Protein 4FSD (pdb70)

Sequence (322 aa):
VPESHRKILADIADEVLEKFYGCGSTLPADGSLEGATVLDLGCGTGRDVYLASKLVGEHGKVIGVDMLDNQLEVARKYVEYHAEKFFGSPSRSNVRFLKGFIENLATAEPEGVPDSSVDIVISNCVCNLSTNKLALFKEIHRVLRDGGELYFSDVYADRRLSEAAQQDPILYGECLGGALYLEDFRRLVAEAGFRDVRLVSVGPVDVSDPQLRKLVPDVQFYSCTFRCFKVATLEATREDYGQSATYLGGIGEEFKLDRFFTFPREKPVRVDRNTAEIIRHSRLHQWFSVSAEQQHMGLFKANDSYALLHAPLSMQVEQLVS

Secondary structure (DSSP, 8-state):
--HHHHHHHHTS-HHHHHH--SPPPP-S-GGGGTT-EEEEES-TTSHHHHHHHHHHTTT-EEEEEE--HHHHHHHHHTHHHHHHHHHSSTT---EEEEES-TT-GGG-BS----TT-EEEEEEES-GGG-S-HHHHHHHHHHHEEEEEEEEEEEEEESSPPPHHHHH-HHHHHTT-TTPPBHHHHHHHHHHTT---EEEEEEEEE----HHHHTTSTT--EEEEEEEEE--TT--SS-B--S-EEEE-SSSSSEEE-SSS-EEEBT-EEE--HHHHHHHHHSGGGGGEEEPPP-S--SB---STTHHHHTS-HHHHHHHHH-

Structure (mmCIF, N/CA/C/O backbone):
data_4FSD
#
_entry.id   4FSD
#
_cell.length_a   85.246
_cell.length_b   46.762
_cell.length_c   100.528
_cell.angle_alpha   90.00
_cell.angle_beta   114.33
_cell.angle_gamma   90.00
#
_symmetry.space_group_name_H-M   'C 1 2 1'
#
loop_
_entity.id
_entity.type
_entity.pdbx_description
1 polymer 'Arsenic methyltransferase'
2 non-polymer ARSENIC
3 non-polymer 'CHLORIDE ION'
4 non-polymer 'CALCIUM ION'
5 water water
#
loop_
_atom_site.group_PDB
_atom_site.id
_atom_site.type_symbol
_atom_site.label_atom_id
_atom_site.label_alt_id
_atom_site.label_comp_id
_atom_site.label_asym_id
_atom_site.label_entity_id
_atom_site.label_seq_id
_atom_site.pdbx_PDB_ins_code
_atom_site.Cartn_x
_atom_site.Cartn_y
_atom_site.Cartn_z
_atom_site.occupancy
_atom_site.B_iso_or_equiv
_atom_site.auth_seq_id
_atom_site.auth_comp_id
_atom_site.auth_asym_id
_atom_site.auth_atom_id
_atom_site.pdbx_PDB_model_num
ATOM 1 N N . VAL A 1 50 ? -13.709 -8.004 30.543 1.00 51.30 50 VAL A N 1
ATOM 2 C CA . VAL A 1 50 ? -12.878 -7.214 31.511 1.00 51.56 50 VAL A CA 1
ATOM 3 C C . VAL A 1 50 ? -11.697 -8.059 31.975 1.00 53.26 50 VAL A C 1
ATOM 4 O O . VAL A 1 50 ? -11.904 -9.118 32.567 1.00 50.07 50 VAL A O 1
ATOM 8 N N . PRO A 1 51 ? -10.456 -7.595 31.716 1.00 54.41 51 PRO A N 1
ATOM 9 C CA . PRO A 1 51 ? -9.286 -8.365 32.152 1.00 53.54 51 PRO A CA 1
ATOM 10 C C . PRO A 1 51 ? -9.211 -8.478 33.671 1.00 51.02 51 PRO A C 1
ATOM 11 O O . PRO A 1 51 ? -9.525 -7.522 34.375 1.00 51.85 51 PRO A O 1
ATOM 15 N N . GLU A 1 52 ? -8.795 -9.647 34.153 1.00 52.28 52 GLU A N 1
ATOM 16 C CA . GLU A 1 52 ? -8.681 -9.943 35.586 1.00 53.87 52 GLU A CA 1
ATOM 17 C C . GLU A 1 52 ? -7.972 -8.859 36.394 1.00 50.66 52 GLU A C 1
ATOM 18 O O . GLU A 1 52 ? -8.452 -8.461 37.467 1.00 53.73 52 GLU A O 1
ATOM 24 N N . SER A 1 53 ? -6.847 -8.370 35.876 1.00 48.74 53 SER A N 1
ATOM 25 C CA . SER A 1 53 ? -6.059 -7.339 36.571 1.00 50.90 53 SER A CA 1
ATOM 26 C C . SER A 1 53 ? -6.835 -6.040 36.791 1.00 49.60 53 SER A C 1
ATOM 27 O O . SER A 1 53 ? -6.456 -5.200 37.603 1.00 49.60 53 SER A O 1
ATOM 30 N N . HIS A 1 54 ? -7.933 -5.880 36.070 1.00 48.86 54 HIS A N 1
ATOM 31 C CA . HIS A 1 54 ? -8.749 -4.699 36.234 1.00 45.07 54 HIS A CA 1
ATOM 32 C C . HIS A 1 54 ? -9.887 -4.928 37.203 1.00 45.71 54 HIS A C 1
ATOM 33 O O . HIS A 1 54 ? -10.405 -3.974 37.783 1.00 38.02 54 HIS A O 1
ATOM 40 N N . ARG A 1 55 ? -10.264 -6.193 37.400 1.00 45.50 55 ARG A N 1
ATOM 41 C CA . ARG A 1 55 ? -11.463 -6.521 38.182 1.00 49.04 55 ARG A CA 1
ATOM 42 C C . ARG A 1 55 ? -11.401 -5.985 39.616 1.00 49.64 55 ARG A C 1
ATOM 43 O O . ARG A 1 55 ? -12.349 -5.369 40.102 1.00 45.93 55 ARG A O 1
ATOM 51 N N . LYS A 1 56 ? -10.269 -6.181 40.273 1.00 51.46 56 LYS A N 1
ATOM 52 C CA . LYS A 1 56 ? -10.106 -5.716 41.647 1.00 54.29 56 LYS A CA 1
ATOM 53 C C . LYS A 1 56 ? -10.133 -4.198 41.741 1.00 52.74 56 LYS A C 1
ATOM 54 O O . LYS A 1 56 ? -10.615 -3.645 42.737 1.00 55.64 56 LYS A O 1
ATOM 60 N N . ILE A 1 57 ? -9.659 -3.519 40.694 1.00 47.87 57 ILE A N 1
ATOM 61 C CA . ILE A 1 57 ? -9.669 -2.049 40.685 1.00 44.49 57 ILE A CA 1
ATOM 62 C C . ILE A 1 57 ? -11.074 -1.480 40.466 1.00 42.60 57 ILE A C 1
ATOM 63 O O . ILE A 1 57 ? -11.443 -0.486 41.098 1.00 40.60 57 ILE A O 1
ATOM 68 N N . LEU A 1 58 ? -11.847 -2.110 39.579 1.00 40.18 58 LEU A N 1
ATOM 69 C CA . LEU A 1 58 ? -13.237 -1.690 39.339 1.00 45.87 58 LEU A CA 1
ATOM 70 C C . LEU A 1 58 ? -14.119 -1.924 40.569 1.00 47.48 58 LEU A C 1
ATOM 71 O O . LEU A 1 58 ? -15.060 -1.175 40.802 1.00 45.05 58 LEU A O 1
ATOM 76 N N . ALA A 1 59 ? -13.796 -2.956 41.352 1.00 50.46 59 ALA A N 1
ATOM 77 C CA . ALA A 1 59 ? -14.513 -3.244 42.595 1.00 51.58 59 ALA A CA 1
ATOM 78 C C . ALA A 1 59 ? -14.311 -2.106 43.592 1.00 51.22 59 ALA A C 1
ATOM 79 O O . ALA A 1 59 ? -15.150 -1.885 44.464 1.00 54.41 59 ALA A O 1
ATOM 81 N N . ASP A 1 60 ? -13.206 -1.378 43.449 1.00 46.59 60 ASP A N 1
ATOM 82 C CA . ASP A 1 60 ? -12.911 -0.250 44.316 1.00 45.71 60 ASP A CA 1
ATOM 83 C C . ASP A 1 60 ? -13.449 1.075 43.771 1.00 44.91 60 ASP A C 1
ATOM 84 O O . ASP A 1 60 ? -13.376 2.113 44.443 1.00 43.67 60 ASP A O 1
ATOM 89 N N . ILE A 1 61 ? -13.968 1.064 42.549 1.00 39.00 61 ILE A N 1
ATOM 90 C CA . ILE A 1 61 ? -14.472 2.303 41.967 1.00 36.37 61 ILE A CA 1
ATOM 91 C C . ILE A 1 61 ? -15.914 2.556 42.432 1.00 37.05 61 ILE A C 1
ATOM 92 O O . ILE A 1 61 ? -16.679 1.608 42.615 1.00 40.79 61 ILE A O 1
ATOM 97 N N . ALA A 1 62 ? -16.259 3.825 42.615 1.00 35.76 62 ALA A N 1
ATOM 98 C CA . ALA A 1 62 ? -17.568 4.243 43.171 1.00 39.09 62 ALA A CA 1
ATOM 99 C C . ALA A 1 62 ? -18.758 3.696 42.410 1.00 39.76 62 ALA A C 1
ATOM 100 O O . ALA A 1 62 ? -18.819 3.801 41.183 1.00 41.93 62 ALA A O 1
ATOM 102 N N . ASP A 1 63 ? -19.723 3.132 43.132 1.00 44.60 63 ASP A N 1
ATOM 103 C CA . ASP A 1 63 ? -20.820 2.430 42.466 1.00 48.35 63 ASP A CA 1
ATOM 104 C C . ASP A 1 63 ? -21.594 3.364 41.537 1.00 45.02 63 ASP A C 1
ATOM 105 O O . ASP A 1 63 ? -22.008 2.939 40.471 1.00 44.45 63 ASP A O 1
ATOM 110 N N .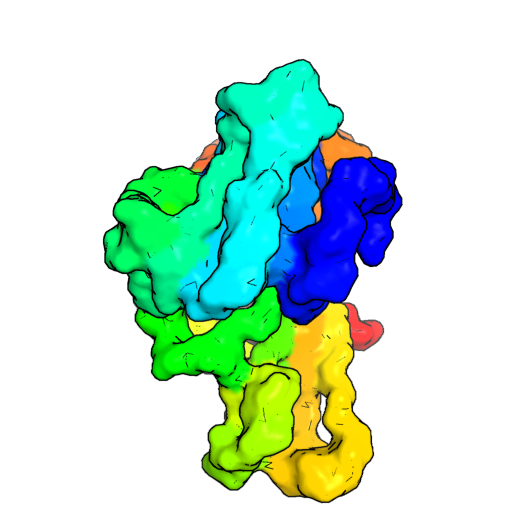 GLU A 1 64 ? -21.750 4.634 41.921 1.00 40.90 64 GLU A N 1
ATOM 111 C CA . GLU A 1 64 ? -22.460 5.592 41.087 1.00 40.19 64 GLU A CA 1
ATOM 112 C C . GLU A 1 64 ? -21.754 5.823 39.739 1.00 37.00 64 GLU A C 1
ATOM 113 O O . GLU A 1 64 ? -22.416 6.026 38.714 1.00 39.17 64 GLU A O 1
ATOM 119 N N . VAL A 1 65 ? -20.421 5.800 39.749 1.00 36.22 65 VAL A N 1
ATOM 120 C CA . VAL A 1 65 ? -19.657 5.905 38.487 1.00 36.32 65 VAL A CA 1
ATOM 121 C C . VAL A 1 65 ? -19.944 4.700 37.600 1.00 33.37 65 VAL A C 1
ATOM 122 O O . VAL A 1 65 ? -20.241 4.859 36.403 1.00 35.47 65 VAL A O 1
ATOM 126 N N . LEU A 1 66 ? -19.889 3.502 38.170 1.00 35.35 66 LEU A N 1
ATOM 127 C CA . LEU A 1 66 ? -20.154 2.277 37.409 1.00 36.56 66 LEU A CA 1
ATOM 128 C C . LEU A 1 66 ? -21.593 2.231 36.900 1.00 35.29 66 LEU A C 1
ATOM 129 O O . LEU A 1 66 ? -21.813 2.023 35.729 1.00 35.71 66 LEU A O 1
ATOM 134 N N . GLU A 1 67 ? -22.559 2.487 37.785 1.00 38.93 67 GLU A N 1
ATOM 135 C CA . GLU A 1 67 ? -23.989 2.450 37.452 1.00 39.69 67 GLU A CA 1
ATOM 136 C C . GLU A 1 67 ? -24.402 3.418 36.325 1.00 37.69 67 GLU A C 1
ATOM 137 O O . GLU A 1 67 ? -25.258 3.073 35.507 1.00 36.42 67 GLU A O 1
ATOM 143 N N . LYS A 1 68 ? -23.842 4.631 36.287 1.00 32.67 68 LYS A N 1
ATOM 144 C CA . LYS A 1 68 ? -24.286 5.622 35.313 1.00 33.50 68 LYS A CA 1
ATOM 145 C C . LYS A 1 68 ? -23.385 5.725 34.063 1.00 35.41 68 LYS A C 1
ATOM 146 O O . LYS A 1 68 ? -23.643 6.546 33.162 1.00 37.52 68 LYS A O 1
ATOM 152 N N . PHE A 1 69 ? -22.345 4.899 34.013 1.00 34.06 69 PHE A N 1
ATOM 153 C CA . PHE A 1 69 ? -21.377 4.966 32.920 1.00 38.22 69 PHE A CA 1
ATOM 154 C C . PHE A 1 69 ? -22.026 4.724 31.553 1.00 39.38 69 PHE A C 1
ATOM 155 O O . PHE A 1 69 ? -22.685 3.707 31.351 1.00 42.16 69 PHE A O 1
ATOM 163 N N . TYR A 1 70 ? -21.827 5.659 30.629 1.00 42.66 70 TYR A N 1
ATOM 164 C CA . TYR A 1 70 ? -22.329 5.509 29.257 1.00 44.87 70 TYR A CA 1
ATOM 165 C C . TYR A 1 70 ? -21.334 4.712 28.402 1.00 43.44 70 TYR A C 1
ATOM 166 O O . TYR A 1 70 ? -20.143 5.035 28.371 1.00 40.44 70 TYR A O 1
ATOM 175 N N . GLY A 1 71 ? -21.816 3.654 27.751 1.00 40.39 71 GLY A N 1
ATOM 176 C CA . GLY A 1 71 ? -21.025 2.899 26.767 1.00 40.71 71 GLY A CA 1
ATOM 177 C C . GLY A 1 71 ? -20.165 1.751 27.271 1.00 39.62 71 GLY A C 1
ATOM 178 O O . GLY A 1 71 ? -20.358 1.232 28.374 1.00 41.78 71 GLY A O 1
ATOM 179 N N . CYS A 1 72 ? -19.215 1.332 26.440 1.00 41.12 72 CYS A N 1
ATOM 180 C CA . CYS A 1 72 ? -18.306 0.245 26.799 1.00 40.68 72 CYS A CA 1
ATOM 181 C C . CYS A 1 72 ? -16.947 0.818 27.186 1.00 37.54 72 CYS A C 1
ATOM 182 O O . CYS A 1 72 ? -16.587 1.917 26.752 1.00 35.72 72 CYS A O 1
ATOM 185 N N . GLY A 1 73 ? -16.206 0.056 27.986 1.00 39.50 73 GLY A N 1
ATOM 186 C CA . GLY A 1 73 ? -14.902 0.485 28.487 1.00 39.31 73 GLY A CA 1
ATOM 187 C C . GLY A 1 73 ? -13.873 0.720 27.386 1.00 36.78 73 GLY A C 1
ATOM 188 O O . GLY A 1 73 ? -13.792 -0.033 26.396 1.00 34.69 73 GLY A O 1
ATOM 189 N N . SER A 1 74 ? -13.098 1.784 27.549 1.00 33.26 74 SER A N 1
ATOM 190 C CA . SER A 1 74 ? -11.959 2.021 26.681 1.00 33.91 74 SER A CA 1
ATOM 191 C C . SER A 1 74 ? -10.905 0.932 26.977 1.00 35.47 74 SER A C 1
ATOM 192 O O . SER A 1 74 ? -10.519 0.750 28.137 1.00 38.86 74 SER A O 1
ATOM 195 N N . THR A 1 75 ? -10.463 0.202 25.950 1.00 32.68 75 THR A N 1
ATOM 196 C CA . THR A 1 75 ? -9.404 -0.800 26.111 1.00 35.49 75 THR A CA 1
ATOM 197 C C . THR A 1 75 ? -8.042 -0.123 26.339 1.00 32.19 75 THR A C 1
ATOM 198 O O . THR A 1 75 ? -7.796 1.009 25.903 1.00 27.82 75 THR A O 1
ATOM 202 N N . LEU A 1 76 ? -7.179 -0.782 27.107 1.00 34.22 76 LEU A N 1
ATOM 203 C CA . LEU A 1 76 ? -5.930 -0.172 27.504 1.00 30.99 76 LEU A CA 1
ATOM 204 C C . LEU A 1 76 ? -4.751 -1.005 27.021 1.00 29.70 76 LEU A C 1
ATOM 205 O O . LEU A 1 76 ? -4.863 -2.231 26.920 1.00 30.18 76 LEU A O 1
ATOM 210 N N . PRO A 1 77 ? -3.628 -0.343 26.722 1.00 28.14 77 PRO A N 1
ATOM 211 C CA . PRO A 1 77 ? -2.351 -1.036 26.476 1.00 32.92 77 PRO A CA 1
ATOM 212 C C . PRO A 1 77 ? -1.960 -1.829 27.721 1.00 32.96 77 PRO A C 1
ATOM 213 O O . PRO A 1 77 ? -2.534 -1.587 28.776 1.00 31.20 77 PRO A O 1
ATOM 217 N N . ALA A 1 78 ? -1.008 -2.768 27.600 1.00 29.59 78 ALA A N 1
ATOM 218 C CA . ALA A 1 78 ? -0.618 -3.616 28.743 1.00 30.75 78 ALA A CA 1
ATOM 219 C C . ALA A 1 78 ? -0.389 -2.781 30.013 1.00 33.26 78 ALA A C 1
ATOM 220 O O . ALA A 1 78 ? 0.270 -1.752 29.964 1.00 30.79 78 ALA A O 1
ATOM 222 N N . ASP A 1 79 ? -0.941 -3.240 31.141 1.00 34.11 79 ASP A N 1
ATOM 223 C CA . ASP A 1 79 ? -0.942 -2.484 32.402 1.00 35.89 79 ASP A CA 1
ATOM 224 C C . ASP A 1 79 ? 0.407 -1.887 32.742 1.00 33.31 79 ASP A C 1
ATOM 225 O O . ASP A 1 79 ? 0.507 -0.705 33.089 1.00 32.85 79 ASP A O 1
ATOM 230 N N . GLY A 1 80 ? 1.436 -2.725 32.626 1.00 34.72 80 GLY A N 1
ATOM 231 C CA . GLY A 1 80 ? 2.790 -2.329 32.961 1.00 34.48 80 GLY A CA 1
ATOM 232 C C . GLY A 1 80 ? 3.291 -1.145 32.177 1.0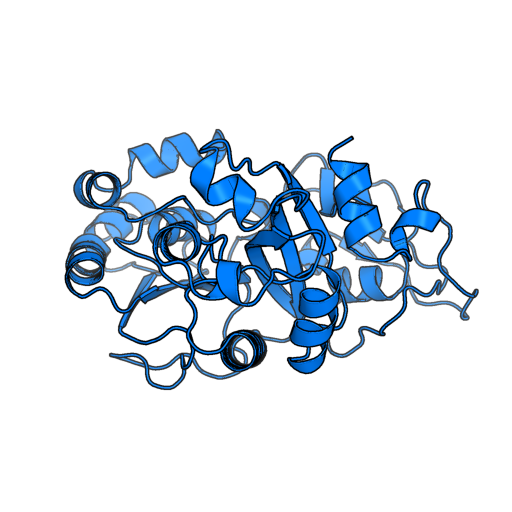0 35.22 80 GLY A C 1
ATOM 233 O O . GLY A 1 80 ? 4.020 -0.331 32.724 1.00 34.99 80 GLY A O 1
ATOM 234 N N . SER A 1 81 ? 2.875 -1.032 30.908 1.00 34.15 81 SER A N 1
ATOM 235 C CA . SER A 1 81 ? 3.322 0.067 30.021 1.00 32.79 81 SER A CA 1
ATOM 236 C C . SER A 1 81 ? 2.680 1.384 30.395 1.00 31.04 81 SER A C 1
ATOM 237 O O . SER A 1 81 ? 3.101 2.450 29.948 1.00 31.57 81 SER A O 1
ATOM 240 N N . LEU A 1 82 ? 1.657 1.320 31.242 1.00 30.16 82 LEU A N 1
ATOM 241 C CA . LEU A 1 82 ? 0.950 2.531 31.673 1.00 32.27 82 LEU A CA 1
ATOM 242 C C . LEU A 1 82 ? 1.639 3.320 32.786 1.00 31.80 82 LEU A C 1
ATOM 243 O O . LEU A 1 82 ? 1.314 4.482 33.023 1.00 30.15 82 LEU A O 1
ATOM 248 N N . GLU A 1 83 ? 2.617 2.718 33.457 1.00 34.28 83 GLU A N 1
ATOM 249 C CA . GLU A 1 83 ? 3.226 3.402 34.620 1.00 36.35 83 GLU A CA 1
ATOM 250 C C . GLU A 1 83 ? 3.842 4.765 34.313 1.00 35.85 83 GLU A C 1
ATOM 251 O O . GLU A 1 83 ? 4.708 4.907 33.445 1.00 37.39 83 GLU A O 1
ATOM 257 N N . GLY A 1 84 ? 3.365 5.782 35.017 1.00 33.77 84 GLY A N 1
ATOM 258 C CA . GLY A 1 84 ? 3.802 7.160 34.806 1.00 33.00 84 GLY A CA 1
ATOM 259 C C . GLY A 1 84 ? 3.342 7.911 33.559 1.00 35.29 84 GLY A C 1
ATOM 260 O O . GLY A 1 84 ? 3.751 9.060 33.329 1.00 34.74 84 GLY A O 1
ATOM 261 N N . ALA A 1 85 ? 2.471 7.296 32.764 1.00 36.45 85 ALA A N 1
ATOM 262 C CA . ALA A 1 85 ? 2.025 7.918 31.513 1.00 34.59 85 ALA A CA 1
ATOM 263 C C . ALA A 1 85 ? 0.944 8.962 31.753 1.00 32.43 85 ALA A C 1
ATOM 264 O O . ALA A 1 85 ? 0.305 8.980 32.815 1.00 36.98 85 ALA A O 1
ATOM 266 N N . THR A 1 86 ? 0.762 9.848 30.783 1.00 30.02 86 THR A N 1
ATOM 267 C CA . THR A 1 86 ? -0.373 10.759 30.738 1.00 30.05 86 THR A CA 1
ATOM 268 C C . THR A 1 86 ? -1.383 10.127 29.768 1.00 31.11 86 THR A C 1
ATOM 269 O O . THR A 1 86 ? -1.034 9.832 28.602 1.00 28.05 86 THR A O 1
ATOM 273 N N . VAL A 1 87 ? -2.599 9.878 30.268 1.00 30.24 87 VAL A N 1
ATOM 274 C CA . VAL A 1 87 ? -3.635 9.159 29.458 1.00 30.01 87 VAL A CA 1
ATOM 275 C C . VAL A 1 87 ? -4.814 10.097 29.258 1.00 29.30 87 VAL A C 1
ATOM 276 O O . VAL A 1 87 ? -5.288 10.728 30.217 1.00 32.19 87 VAL A O 1
ATOM 280 N N . LEU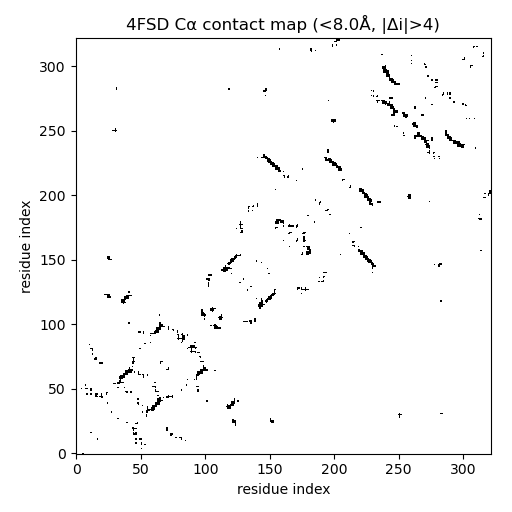 A 1 88 ? -5.296 10.204 28.020 1.00 28.56 88 LEU A N 1
ATOM 281 C CA . LEU A 1 88 ? -6.497 10.974 27.753 1.00 28.88 88 LEU A CA 1
ATOM 282 C C . LEU A 1 88 ? -7.610 10.088 27.186 1.00 27.83 88 LEU A C 1
ATOM 283 O O . LEU A 1 88 ? -7.403 9.401 26.180 1.00 28.48 88 LEU A O 1
ATOM 288 N N . ASP A 1 89 ? -8.780 10.092 27.846 1.00 28.31 89 ASP A N 1
ATOM 289 C CA . ASP A 1 89 ? -9.945 9.305 27.460 1.00 26.87 89 ASP A CA 1
ATOM 290 C C . ASP A 1 89 ? -10.971 10.206 26.788 1.00 28.29 89 ASP A C 1
ATOM 291 O O . ASP A 1 89 ? -11.493 11.120 27.434 1.00 26.90 89 ASP A O 1
ATOM 296 N N . LEU A 1 90 ? -11.254 9.982 25.491 1.00 27.97 90 LEU A N 1
ATOM 297 C CA . LEU A 1 90 ? -12.214 10.822 24.772 1.00 29.32 90 LEU A CA 1
ATOM 298 C C . LEU A 1 90 ? -13.599 10.221 24.907 1.00 29.39 90 LEU A C 1
ATOM 299 O O . LEU A 1 90 ? -13.809 9.064 24.511 1.00 26.80 90 LEU A O 1
ATOM 304 N N . GLY A 1 91 ? -14.535 11.001 25.435 1.00 26.69 91 GLY A N 1
ATOM 305 C CA . GLY A 1 91 ? -15.865 10.473 25.773 1.00 27.84 91 GLY A CA 1
ATOM 306 C C . GLY A 1 91 ? -15.794 9.643 27.032 1.00 25.34 91 GLY A C 1
ATOM 307 O O . GLY A 1 91 ? -16.105 8.407 27.036 1.00 26.47 91 GLY A O 1
ATOM 308 N N . CYS A 1 92 ? -15.308 10.303 28.089 1.00 27.58 92 CYS A N 1
ATOM 309 C CA . CYS A 1 92 ? -15.009 9.640 29.373 1.00 29.35 92 CYS A CA 1
ATOM 310 C C . CYS A 1 92 ? -16.255 9.311 30.205 1.00 29.63 92 CYS A C 1
ATOM 311 O O . CYS A 1 92 ? -16.182 8.470 31.093 1.00 32.38 92 CYS A O 1
ATOM 314 N N . GLY A 1 93 ? -17.399 9.919 29.892 1.00 29.19 93 GLY A N 1
ATOM 315 C CA . GLY A 1 93 ? -18.629 9.587 30.621 1.00 30.37 93 GLY A CA 1
ATOM 316 C C . GLY A 1 93 ? -18.459 9.921 32.103 1.00 29.20 93 GLY A C 1
ATOM 317 O O . GLY A 1 93 ? -17.869 10.954 32.429 1.00 31.12 93 GLY A O 1
ATOM 318 N N . THR A 1 94 ? -18.944 9.039 32.975 1.00 32.72 94 THR A N 1
ATOM 319 C CA . THR A 1 94 ? -18.831 9.195 34.446 1.00 31.24 94 THR A CA 1
ATOM 320 C C . THR A 1 94 ? -17.418 8.924 34.994 1.00 34.33 94 THR A C 1
ATOM 321 O O . THR A 1 94 ? -17.162 9.083 36.199 1.00 32.51 94 THR A O 1
ATOM 325 N N . GLY A 1 95 ? -16.515 8.474 34.123 1.00 32.65 95 GLY A N 1
ATOM 326 C CA . GLY A 1 95 ? -15.101 8.345 34.483 1.00 31.34 95 GLY A CA 1
ATOM 327 C C . GLY A 1 95 ? -14.604 6.950 34.830 1.00 31.98 95 GLY A C 1
ATOM 328 O O . GLY A 1 95 ? -13.500 6.826 35.361 1.00 34.27 95 GLY A O 1
ATOM 329 N N . ARG A 1 96 ? -15.393 5.912 34.529 1.00 29.69 96 ARG A N 1
ATOM 330 C CA . ARG A 1 96 ? -15.029 4.527 34.792 1.00 32.13 96 ARG A CA 1
ATOM 331 C C . ARG A 1 96 ? -13.601 4.199 34.324 1.00 32.39 96 ARG A C 1
ATOM 332 O O . ARG A 1 96 ? -12.807 3.609 35.049 1.00 31.14 96 ARG A O 1
ATOM 340 N N . ASP A 1 97 ? -13.291 4.554 33.086 1.00 30.41 97 ASP A N 1
ATOM 341 C CA . ASP A 1 97 ? -11.964 4.227 32.543 1.00 28.91 97 ASP A CA 1
ATOM 342 C C . ASP A 1 97 ? -10.895 5.185 33.023 1.00 28.54 97 ASP A C 1
ATOM 343 O O . ASP A 1 97 ? -9.738 4.792 33.174 1.00 30.25 97 ASP A O 1
ATOM 348 N N . VAL A 1 98 ? -11.271 6.436 33.259 1.00 27.80 98 VAL A N 1
ATOM 349 C CA . VAL A 1 98 ? -10.333 7.430 33.765 1.00 30.00 98 VAL A CA 1
ATOM 350 C C . VAL A 1 98 ? -9.878 7.004 35.186 1.00 33.73 98 VAL A C 1
ATOM 351 O O . VAL A 1 98 ? -8.692 7.048 35.521 1.00 33.20 98 VAL A O 1
ATOM 355 N N . TYR A 1 99 ? -10.821 6.558 36.019 1.00 33.52 99 TYR A N 1
ATOM 356 C CA . TYR A 1 99 ? -10.465 6.051 37.341 1.00 33.16 99 TYR A CA 1
ATOM 357 C C . TYR A 1 99 ? -9.661 4.749 37.303 1.00 35.74 99 TYR A C 1
ATOM 358 O O . TYR A 1 99 ? -8.718 4.588 38.082 1.00 36.68 99 TYR A O 1
ATOM 367 N N . LEU A 1 100 ? -10.014 3.830 36.404 1.00 33.54 100 LEU A N 1
ATOM 368 C CA . LEU A 1 100 ? -9.255 2.597 36.245 1.00 33.26 100 LEU A CA 1
ATOM 369 C C . LEU A 1 100 ? -7.823 2.937 35.833 1.00 33.39 100 LEU A C 1
ATOM 370 O O . LEU A 1 100 ? -6.865 2.459 36.457 1.00 31.40 100 LEU A O 1
ATOM 375 N N . ALA A 1 101 ? -7.686 3.758 34.789 1.00 32.60 101 ALA A N 1
ATOM 376 C CA . ALA A 1 101 ? -6.361 4.276 34.411 1.00 33.63 101 ALA A CA 1
ATOM 377 C C . ALA A 1 101 ? -5.620 5.032 35.543 1.00 35.01 101 ALA A C 1
ATOM 378 O O . ALA A 1 101 ? -4.393 4.948 35.625 1.00 33.68 101 ALA A O 1
ATOM 380 N N . SER A 1 102 ? -6.354 5.789 36.361 1.00 34.43 102 SER A N 1
ATOM 381 C CA . SER A 1 102 ? -5.812 6.502 37.514 1.00 37.85 102 SER A CA 1
ATOM 382 C C . SER A 1 102 ? -4.872 5.646 38.347 1.00 36.84 102 SER A C 1
ATOM 383 O O . SER A 1 102 ? -3.730 6.037 38.570 1.00 36.33 102 SER A O 1
ATOM 386 N N . LYS A 1 103 ? -5.382 4.495 38.770 1.00 36.35 103 LYS A N 1
ATOM 387 C CA . LYS A 1 103 ? -4.630 3.467 39.481 1.00 39.14 103 LYS A CA 1
ATOM 388 C C . LYS A 1 103 ? -3.474 2.910 38.644 1.00 43.36 103 LYS A C 1
ATOM 389 O O . LYS A 1 103 ? -2.340 2.797 39.140 1.00 38.85 103 LYS A O 1
ATOM 395 N N . LEU A 1 104 ? -3.765 2.539 37.392 1.00 35.02 104 LEU A N 1
ATOM 396 C CA . LEU A 1 104 ? -2.763 1.894 36.564 1.00 39.11 104 LEU A CA 1
ATOM 397 C C . LEU A 1 104 ? -1.577 2.801 36.251 1.00 35.49 104 LEU A C 1
ATOM 398 O O . LEU A 1 104 ? -0.449 2.309 36.199 1.00 42.35 104 LEU A O 1
ATOM 403 N N . VAL A 1 105 ? -1.800 4.100 36.063 1.00 34.64 105 VAL A N 1
ATOM 404 C CA . VAL A 1 105 ? -0.677 5.012 35.784 1.00 33.36 105 VAL A CA 1
ATOM 405 C C . VAL A 1 105 ? 0.084 5.379 37.064 1.00 35.95 105 VAL A C 1
ATOM 406 O O . VAL A 1 105 ? 1.204 5.909 37.009 1.00 34.74 105 VAL A O 1
ATOM 410 N N . GLY A 1 106 ? -0.543 5.113 38.209 1.00 38.19 106 GLY A N 1
ATOM 411 C CA . GLY A 1 106 ? 0.067 5.445 39.500 1.00 37.25 106 GLY A CA 1
ATOM 412 C C . GLY A 1 106 ? 0.306 6.922 39.719 1.00 39.33 106 GLY A C 1
ATOM 413 O O . GLY A 1 106 ? -0.102 7.776 38.922 1.00 38.57 106 GLY A O 1
ATOM 414 N N . GLU A 1 107 ? 0.984 7.248 40.817 1.00 42.19 107 GLU A N 1
ATOM 415 C CA . GLU A 1 107 ? 0.993 8.635 41.286 1.00 41.93 107 GLU A CA 1
ATOM 416 C C . GLU A 1 107 ? 1.805 9.577 40.406 1.00 41.55 107 GLU A C 1
ATOM 417 O O . GLU A 1 107 ? 1.571 10.779 40.407 1.00 40.35 107 GLU A O 1
ATOM 423 N N . HIS A 1 108 ? 2.747 9.037 39.637 1.00 45.03 108 HIS A N 1
ATOM 424 C CA . HIS A 1 108 ? 3.500 9.877 38.697 1.00 48.67 108 HIS A CA 1
ATOM 425 C C . HIS A 1 108 ? 2.844 10.001 37.331 1.00 47.07 108 HIS A C 1
ATOM 426 O O . HIS A 1 108 ? 3.247 10.843 36.507 1.00 48.59 108 HIS A O 1
ATOM 433 N N . GLY A 1 109 ? 1.821 9.179 37.085 1.00 44.99 109 GLY A N 1
ATOM 434 C CA . GLY A 1 109 ? 0.988 9.337 35.881 1.00 41.02 109 GLY A CA 1
ATOM 435 C C . GLY A 1 109 ? -0.135 10.358 36.059 1.00 38.26 109 GLY A C 1
ATOM 436 O O . GLY A 1 109 ? -0.336 10.893 37.139 1.00 33.74 109 GLY A O 1
ATOM 437 N N . LYS A 1 110 ? -0.862 10.644 34.985 1.00 34.50 110 LYS A N 1
ATOM 438 C CA . LYS A 1 110 ? -2.009 11.544 35.038 1.00 36.17 110 LYS A CA 1
ATOM 439 C C . LYS A 1 110 ? -3.061 11.025 34.067 1.00 36.85 110 LYS A C 1
ATOM 440 O O . LYS A 1 110 ? -2.722 10.468 33.029 1.00 33.02 110 LYS A O 1
ATOM 446 N N . VAL A 1 111 ? -4.326 11.226 34.394 1.00 33.35 111 VAL A N 1
ATOM 447 C CA . VAL A 1 111 ? -5.395 10.836 33.473 1.00 33.52 111 VAL A CA 1
ATOM 448 C C . VAL A 1 111 ? -6.304 12.039 33.259 1.00 35.15 111 VAL A C 1
ATOM 449 O O . VAL A 1 111 ? -6.599 12.778 34.198 1.00 38.01 111 VAL A O 1
ATOM 453 N N . ILE A 1 112 ? -6.705 12.275 32.008 1.00 32.38 112 ILE A N 1
ATOM 454 C CA . ILE A 1 112 ? -7.604 13.364 31.660 1.00 30.46 112 ILE A CA 1
ATOM 455 C C . ILE A 1 112 ? -8.817 12.742 30.976 1.00 32.10 112 ILE A C 1
ATOM 456 O O . ILE A 1 112 ? -8.650 11.935 30.051 1.00 29.76 112 ILE A O 1
ATOM 461 N N . GLY A 1 113 ? -10.023 13.104 31.420 1.00 29.04 113 GLY A N 1
ATOM 462 C CA . GLY A 1 113 ? -11.236 12.660 30.706 1.00 29.88 113 GLY A CA 1
ATOM 463 C C . GLY A 1 113 ? -11.913 13.832 30.034 1.00 31.82 113 GLY A C 1
ATOM 464 O O . GLY A 1 113 ? -11.920 14.931 30.587 1.00 31.90 113 GLY A O 1
ATOM 465 N N . VAL A 1 114 ? -12.461 13.623 28.825 1.00 28.75 114 VAL A N 1
ATOM 466 C CA . VAL A 1 114 ? -13.115 14.698 28.089 1.00 31.06 114 VAL A CA 1
ATOM 467 C C . VAL A 1 114 ? -14.506 14.219 27.712 1.00 33.16 114 VAL A C 1
ATOM 468 O O . VAL A 1 114 ? -14.670 13.099 27.236 1.00 31.15 114 VAL A O 1
ATOM 472 N N . ASP A 1 115 ? -15.516 15.040 27.963 1.00 33.64 115 ASP A N 1
ATOM 473 C CA . ASP A 1 115 ? -16.860 14.708 27.478 1.00 31.68 115 ASP A CA 1
ATOM 474 C C . ASP A 1 115 ? -17.709 15.963 27.340 1.00 33.92 115 ASP A C 1
ATOM 475 O O . ASP A 1 115 ? -17.304 17.049 27.774 1.00 33.85 115 ASP A O 1
ATOM 480 N N . MET A 1 116 ? -18.861 15.809 26.705 1.00 34.20 116 MET A N 1
ATOM 481 C CA . MET A 1 116 ? -19.781 16.932 26.465 1.00 39.57 116 MET A CA 1
ATOM 482 C C . MET A 1 116 ? -21.095 16.693 27.208 1.00 37.93 116 MET A C 1
ATOM 483 O O . MET A 1 116 ? -21.969 17.548 27.240 1.00 43.85 116 MET A O 1
ATOM 488 N N . LEU A 1 117 ? -21.229 15.526 27.817 1.00 38.55 117 LEU A N 1
ATOM 489 C CA . LEU A 1 117 ? -22.450 15.181 28.551 1.00 38.97 117 LEU A CA 1
ATOM 490 C C . LEU A 1 117 ? -22.427 15.706 29.983 1.00 40.20 117 LEU A C 1
ATOM 491 O O . LEU A 1 117 ? -21.890 15.061 30.901 1.00 40.25 117 LEU A O 1
ATOM 496 N N . ASP A 1 118 ? -23.021 16.881 30.161 1.00 39.81 118 ASP A N 1
ATOM 497 C CA . ASP A 1 118 ? -23.239 17.487 31.478 1.00 42.81 118 ASP A CA 1
ATOM 498 C C . ASP A 1 118 ? -23.471 16.550 32.672 1.00 40.33 118 ASP A C 1
ATOM 499 O O . ASP A 1 118 ? -22.748 16.654 33.647 1.00 38.82 118 ASP A O 1
ATOM 504 N N . ASN A 1 119 ? -24.473 15.655 32.610 1.00 41.48 119 ASN A N 1
ATOM 505 C CA . ASN A 1 119 ? -24.759 14.770 33.755 1.00 46.60 119 ASN A CA 1
ATOM 506 C C . ASN A 1 119 ? -23.657 13.752 34.046 1.00 43.51 119 ASN A C 1
ATOM 507 O O . ASN A 1 119 ? -23.301 13.524 35.206 1.00 45.51 119 ASN A O 1
ATOM 512 N N . GLN A 1 120 ? -23.127 13.141 32.990 1.00 45.05 120 GLN A N 1
ATOM 513 C CA . GLN A 1 120 ? -21.966 12.239 33.102 1.00 41.33 120 GLN A CA 1
ATOM 514 C C . GLN A 1 120 ? -20.801 12.898 33.848 1.00 36.64 120 GLN A C 1
ATOM 515 O O . GLN A 1 120 ? -20.281 12.338 34.812 1.00 39.99 120 GLN A O 1
ATOM 521 N N . LEU A 1 121 ? -20.402 14.083 33.391 1.00 33.97 121 LEU A N 1
ATOM 522 C CA . LEU A 1 121 ? -19.254 14.803 33.948 1.00 37.73 121 LEU A CA 1
ATOM 523 C C . LEU A 1 121 ? -19.481 15.206 35.400 1.00 41.29 121 LEU A C 1
ATOM 524 O O . LEU A 1 121 ? -18.560 15.167 36.213 1.00 38.34 121 LEU A O 1
ATOM 529 N N . GLU A 1 122 ? -20.718 15.600 35.702 1.00 44.25 122 GLU A N 1
ATOM 530 C CA . GLU A 1 122 ? -21.094 15.990 37.056 1.00 46.03 122 GLU A CA 1
ATOM 531 C C . GLU A 1 122 ? -20.798 14.842 38.014 1.00 42.78 122 GLU A C 1
ATOM 532 O O . GLU A 1 122 ? -20.234 15.053 39.092 1.00 42.69 122 GLU A O 1
ATOM 538 N N . VAL A 1 123 ? -21.172 13.625 37.615 1.00 38.67 123 VAL A N 1
ATOM 539 C CA . VAL A 1 123 ? -20.895 12.428 38.404 1.00 38.22 123 VAL A CA 1
ATOM 540 C C . VAL A 1 123 ? -19.378 12.209 38.502 1.00 40.71 123 VAL A C 1
ATOM 541 O O . VAL A 1 123 ? -18.837 11.968 39.588 1.00 38.71 123 VAL A O 1
ATOM 545 N N . ALA A 1 124 ? -18.705 12.323 37.359 1.00 38.41 124 ALA A N 1
ATOM 546 C CA . ALA A 1 124 ? -17.262 12.099 37.279 1.00 40.19 124 ALA A CA 1
ATOM 547 C C . ALA A 1 124 ? -16.553 12.965 38.315 1.00 38.72 124 ALA A C 1
ATOM 548 O O . ALA A 1 124 ? -15.759 12.456 39.108 1.00 36.16 124 ALA A O 1
ATOM 550 N N . ARG A 1 125 ? -16.875 14.259 38.282 1.00 38.17 125 ARG A N 1
ATOM 551 C CA . ARG A 1 125 ? -16.199 15.289 39.062 1.00 45.13 125 ARG A CA 1
ATOM 552 C C . ARG A 1 125 ? -16.442 15.200 40.581 1.00 49.70 125 ARG A C 1
ATOM 553 O O . ARG A 1 125 ? -15.663 15.760 41.356 1.00 51.23 125 ARG A O 1
ATOM 561 N N . LYS A 1 126 ? -17.495 14.490 40.996 1.00 50.34 126 LYS A N 1
ATOM 562 C CA . LYS A 1 126 ? -17.826 14.312 42.424 1.00 51.02 126 LYS A CA 1
ATOM 563 C C . LYS A 1 126 ? -16.953 13.277 43.092 1.00 46.93 126 LYS A C 1
ATOM 564 O O . LYS A 1 126 ? -16.907 13.202 44.321 1.00 46.47 126 LYS A O 1
ATOM 570 N N . TYR A 1 127 ? -16.296 12.441 42.303 1.00 41.49 127 TYR A N 1
ATOM 571 C CA . TYR A 1 127 ? -15.588 11.319 42.870 1.00 40.58 127 TYR A CA 1
ATOM 572 C C . TYR A 1 127 ? -14.071 11.403 42.750 1.00 36.37 127 TYR A C 1
ATOM 573 O O . TYR A 1 127 ? -13.380 10.385 42.883 1.00 37.00 127 TYR A O 1
ATOM 582 N N . VAL A 1 128 ? -13.577 12.612 42.493 1.00 37.60 128 VAL A N 1
ATOM 583 C CA . VAL A 1 128 ? -12.142 12.850 42.390 1.00 39.39 128 VAL A CA 1
ATOM 584 C C . VAL A 1 128 ? -11.467 12.521 43.732 1.00 39.58 128 VAL A C 1
ATOM 585 O O . VAL A 1 128 ? -10.549 11.689 43.800 1.00 34.27 128 VAL A O 1
ATOM 589 N N . GLU A 1 129 ? -11.955 13.138 44.809 1.00 44.98 129 GLU A N 1
ATOM 590 C CA . GLU A 1 129 ? -11.366 12.912 46.138 1.00 44.39 129 GLU A CA 1
ATOM 591 C C . GLU A 1 129 ? -11.539 11.470 46.559 1.00 39.74 129 GLU A C 1
ATOM 592 O O . GLU A 1 129 ? -10.605 10.847 47.096 1.00 42.99 129 GLU A O 1
ATOM 598 N N . TYR A 1 130 ? -12.731 10.928 46.293 1.00 38.34 130 TYR A N 1
ATOM 599 C CA . TYR A 1 130 ? -13.033 9.553 46.618 1.00 35.39 130 TYR A CA 1
ATOM 600 C C . TYR A 1 130 ? -11.964 8.589 46.149 1.00 38.37 130 TYR A C 1
ATOM 601 O O . TYR A 1 130 ? -11.501 7.728 46.924 1.00 38.94 130 TYR A O 1
ATOM 610 N N . HIS A 1 131 ? -11.581 8.694 44.868 1.00 36.12 131 HIS A N 1
ATOM 611 C CA . HIS A 1 131 ? -10.686 7.686 44.292 1.00 37.51 131 HIS A CA 1
ATOM 612 C C . HIS A 1 131 ? -9.232 7.948 44.612 1.00 38.51 131 HIS A C 1
ATOM 613 O O . HIS A 1 131 ? -8.422 7.017 44.653 1.00 41.69 131 HIS A O 1
ATOM 620 N N . ALA A 1 132 ? -8.905 9.215 44.846 1.00 39.70 132 ALA A N 1
ATOM 621 C CA . ALA A 1 132 ? -7.590 9.611 45.402 1.00 44.03 132 ALA A CA 1
ATOM 622 C C . ALA A 1 132 ? -7.330 8.950 46.761 1.00 46.41 132 ALA A C 1
ATOM 623 O O . ALA A 1 132 ? -6.252 8.382 46.979 1.00 47.51 132 ALA A O 1
ATOM 625 N N . GLU A 1 133 ? -8.320 9.021 47.659 1.00 49.40 133 GLU A N 1
ATOM 626 C CA . GLU A 1 133 ? -8.282 8.299 48.951 1.00 48.43 133 GLU A CA 1
ATOM 627 C C . GLU A 1 133 ? -8.099 6.821 48.689 1.00 47.41 133 GLU A C 1
ATOM 628 O O . GLU A 1 133 ? -7.173 6.206 49.199 1.00 46.66 133 GLU A O 1
ATOM 634 N N . LYS A 1 134 ? -8.998 6.269 47.874 1.00 46.65 134 LYS A N 1
ATOM 635 C CA . LYS A 1 134 ? -9.012 4.851 47.534 1.00 46.73 134 LYS A CA 1
ATOM 636 C C . LYS A 1 134 ? -7.671 4.314 47.034 1.00 49.99 134 LYS A C 1
ATOM 637 O O . LYS A 1 134 ? -7.183 3.279 47.498 1.00 47.40 134 LYS A O 1
ATOM 643 N N . PHE A 1 135 ? -7.091 5.026 46.075 1.00 49.41 135 PHE A N 1
ATOM 644 C CA . PHE A 1 135 ? -5.926 4.532 45.357 1.00 48.55 135 PHE A CA 1
ATOM 645 C C . PHE A 1 135 ? -4.611 4.962 45.987 1.00 46.96 135 PHE A C 1
ATOM 646 O O . PHE A 1 135 ? -3.654 4.180 46.044 1.00 47.68 135 PHE A O 1
ATOM 654 N N . PHE A 1 136 ? -4.590 6.192 46.474 1.00 44.82 136 PHE A N 1
ATOM 655 C CA . PHE A 1 136 ? -3.350 6.839 46.870 1.00 50.57 136 PHE A CA 1
ATOM 656 C C . PHE A 1 136 ? -3.247 7.187 48.370 1.00 53.58 136 PHE A C 1
ATOM 657 O O . PHE A 1 136 ? -2.159 7.507 48.853 1.00 55.50 136 PHE A O 1
ATOM 665 N N . GLY A 1 137 ? -4.376 7.124 49.085 1.00 54.76 137 GLY A N 1
ATOM 666 C CA . GLY A 1 137 ? -4.396 7.283 50.541 1.00 54.85 137 GLY A CA 1
ATOM 667 C C . GLY A 1 137 ? -4.861 8.631 51.052 1.00 55.86 137 GLY A C 1
ATOM 668 O O . GLY A 1 137 ? -5.150 8.775 52.234 1.00 65.83 137 GLY A O 1
ATOM 669 N N . SER A 1 138 ? -4.920 9.629 50.183 1.00 52.61 138 SER A N 1
ATOM 670 C CA . SER A 1 138 ? -5.330 10.976 50.595 1.00 51.86 138 SER A CA 1
ATOM 671 C C . SER A 1 138 ? -6.260 11.628 49.578 1.00 54.71 138 SER A C 1
ATOM 672 O O . SER A 1 138 ? -6.028 11.503 48.377 1.00 54.44 138 SER A O 1
ATOM 675 N N . PRO A 1 139 ? -7.288 12.366 50.056 1.00 53.38 139 PRO A N 1
ATOM 676 C CA . PRO A 1 139 ? -8.246 12.990 49.150 1.00 52.05 139 PRO A CA 1
ATOM 677 C C . PRO A 1 139 ? -7.641 14.062 48.249 1.00 51.70 139 PRO A C 1
ATOM 678 O O . PRO A 1 139 ? -8.253 14.425 47.254 1.00 54.47 139 PRO A O 1
ATOM 682 N N . SER A 1 140 ? -6.452 14.552 48.600 1.00 46.67 140 SER A N 1
ATOM 683 C CA . SER A 1 140 ? -5.797 15.655 47.892 1.00 48.78 140 SER A CA 1
ATOM 684 C C . SER A 1 140 ? -4.846 15.172 46.793 1.00 47.65 140 SER A C 1
ATOM 685 O O . SER A 1 140 ? -4.315 15.976 46.038 1.00 54.69 140 SER A O 1
ATOM 688 N N . ARG A 1 141 ? -4.641 13.860 46.722 1.00 47.73 141 ARG A N 1
ATOM 689 C CA . ARG A 1 141 ? -3.632 13.243 45.857 1.00 49.43 141 ARG A CA 1
ATOM 690 C C . ARG A 1 141 ? -4.217 12.677 44.536 1.00 44.58 141 ARG A C 1
ATOM 691 O O . ARG A 1 141 ? -3.810 11.605 44.068 1.00 44.46 141 ARG A O 1
ATOM 699 N N . SER A 1 142 ? -5.180 13.381 43.959 1.00 46.15 142 SER A N 1
ATOM 700 C CA . SER A 1 142 ? -5.746 12.945 42.676 1.00 44.07 142 SER A CA 1
ATOM 701 C C . SER A 1 142 ? -4.802 13.206 41.512 1.00 44.36 142 SER A C 1
ATOM 702 O O . SER A 1 142 ? -4.139 14.253 41.455 1.00 42.93 142 SER A O 1
ATOM 705 N N . ASN A 1 143 ? -4.772 12.252 40.582 1.00 42.57 143 ASN A N 1
ATOM 706 C CA . ASN A 1 143 ? -4.027 12.401 39.330 1.00 39.07 143 ASN A CA 1
ATOM 707 C C . ASN A 1 143 ? -4.973 12.432 38.128 1.00 41.20 143 ASN A C 1
ATOM 708 O O . ASN A 1 143 ? -4.552 12.144 36.999 1.00 34.10 143 ASN A O 1
ATOM 713 N N . VAL A 1 144 ? -6.234 12.797 38.371 1.00 36.57 144 VAL A N 1
ATOM 714 C CA . VAL A 1 144 ? -7.211 12.868 37.281 1.00 38.12 144 VAL A CA 1
ATOM 715 C C . VAL A 1 144 ? -7.837 14.249 37.191 1.00 39.01 144 VAL A C 1
ATOM 716 O O . VAL A 1 144 ? -7.876 14.991 38.192 1.00 43.93 144 VAL A O 1
ATOM 720 N N . ARG A 1 145 ? -8.307 14.608 35.998 1.00 35.95 145 ARG A N 1
ATOM 721 C CA . ARG A 1 145 ? -9.102 15.815 35.796 1.00 34.86 145 ARG A CA 1
ATOM 722 C C . ARG A 1 145 ? -10.128 15.590 34.674 1.00 38.42 145 ARG A C 1
ATOM 723 O O . ARG A 1 145 ? -9.872 14.843 33.737 1.00 34.47 145 ARG A O 1
ATOM 731 N N . PHE A 1 146 ? -11.281 16.230 34.785 1.00 37.50 146 PHE A N 1
ATOM 732 C CA . PHE A 1 146 ? -12.338 16.052 33.809 1.00 34.45 146 PHE A CA 1
ATOM 733 C C . PHE A 1 146 ? -12.617 17.376 33.140 1.00 39.63 146 PHE A C 1
ATOM 734 O O . PHE A 1 146 ? -12.694 18.420 33.804 1.00 40.17 146 PHE A O 1
ATOM 742 N N . LEU A 1 147 ? -12.725 17.344 31.814 1.00 33.94 147 LEU A N 1
ATOM 743 C CA . LEU A 1 147 ? -12.876 18.541 31.016 1.00 35.02 147 LEU A CA 1
ATOM 744 C C . LEU A 1 147 ? -14.100 18.423 30.138 1.00 38.30 147 LEU A C 1
ATOM 745 O O . LEU A 1 147 ? -14.399 17.344 29.599 1.00 34.63 147 LEU A O 1
ATOM 750 N N . LYS A 1 148 ? -14.796 19.541 29.992 1.00 37.91 148 LYS A N 1
ATOM 751 C CA . LYS A 1 148 ? -16.032 19.613 29.243 1.00 39.04 148 LYS A CA 1
ATOM 752 C C . LYS A 1 148 ? -15.739 20.210 27.881 1.00 38.36 148 LYS A C 1
ATOM 753 O O . LYS A 1 148 ? -15.163 21.303 27.770 1.00 39.04 148 LYS A O 1
ATOM 759 N N . GLY A 1 149 ? -16.132 19.497 26.833 1.00 33.53 149 GLY A N 1
ATOM 760 C CA . GLY A 1 149 ? -15.820 19.979 25.496 1.00 35.16 149 GLY A CA 1
ATOM 761 C C . GLY A 1 149 ? -16.118 18.956 24.426 1.00 33.94 149 GLY A C 1
ATOM 762 O O . GLY A 1 149 ? -16.359 17.768 24.722 1.00 33.81 149 GLY A O 1
ATOM 763 N N . PHE A 1 150 ? -16.107 19.419 23.191 1.00 33.07 150 PHE A N 1
ATOM 764 C CA . PHE A 1 150 ? -16.252 18.524 22.042 1.00 37.20 150 PHE A CA 1
ATOM 765 C C . PHE A 1 150 ? -14.900 17.850 21.855 1.00 35.16 150 PHE A C 1
ATOM 766 O O . PHE A 1 150 ? -13.861 18.485 22.029 1.00 36.82 150 PHE A O 1
ATOM 774 N N . ILE A 1 151 ? -14.897 16.564 21.515 1.00 34.05 151 ILE A N 1
ATOM 775 C CA . ILE A 1 151 ? -13.630 15.859 21.300 1.00 35.16 151 ILE A CA 1
ATOM 776 C C . ILE A 1 151 ? -12.897 16.360 20.040 1.00 37.20 151 ILE A C 1
ATOM 777 O O . ILE A 1 151 ? -11.680 16.220 19.940 1.00 36.80 151 ILE A O 1
ATOM 782 N N . GLU A 1 152 ? -13.647 17.000 19.137 1.00 39.80 152 GLU A N 1
ATOM 783 C CA . GLU A 1 152 ? -13.134 17.591 17.899 1.00 41.38 152 GLU A CA 1
ATOM 784 C C . GLU A 1 152 ? -12.243 18.798 18.137 1.00 42.21 152 GLU A C 1
ATOM 785 O O . GLU A 1 152 ? -11.481 19.197 17.254 1.00 42.90 152 GLU A O 1
ATOM 791 N N . ASN A 1 153 ? -12.361 19.402 19.315 1.00 39.51 153 ASN A N 1
ATOM 792 C CA . ASN A 1 153 ? -11.512 20.530 19.672 1.00 42.83 153 ASN A CA 1
ATOM 793 C C . ASN A 1 153 ? -11.120 20.541 21.138 1.00 41.11 153 ASN A C 1
ATOM 794 O O . ASN A 1 153 ? -11.745 21.201 21.960 1.00 42.28 153 ASN A O 1
ATOM 799 N N . LEU A 1 154 ? -10.062 19.805 21.452 1.00 40.66 154 LEU A N 1
ATOM 800 C CA . LEU A 1 154 ? -9.592 19.673 22.819 1.00 39.12 154 LEU A CA 1
ATOM 801 C C . LEU A 1 154 ? -8.962 20.960 23.339 1.00 43.17 154 LEU A C 1
ATOM 802 O O . LEU A 1 154 ? -8.848 21.139 24.549 1.00 42.14 154 LEU A O 1
ATOM 807 N N . ALA A 1 155 ? -8.556 21.845 22.426 1.00 43.20 155 ALA A N 1
ATOM 808 C CA . ALA A 1 155 ? -7.885 23.103 22.802 1.00 47.93 155 ALA A CA 1
ATOM 809 C C . ALA A 1 155 ? -8.791 24.037 23.620 1.00 48.76 155 ALA A C 1
ATOM 810 O O . ALA A 1 155 ? -8.303 24.805 24.448 1.00 54.06 155 ALA A O 1
ATOM 812 N N . THR A 1 156 ? -10.101 23.956 23.400 1.00 51.96 156 THR A N 1
ATOM 813 C CA . THR A 1 156 ? -11.043 24.867 24.057 1.00 53.24 156 THR A CA 1
ATOM 814 C C . THR A 1 156 ? -11.951 24.192 25.097 1.00 51.38 156 THR A C 1
ATOM 815 O O . THR A 1 156 ? -12.999 24.728 25.466 1.00 50.61 156 THR A O 1
ATOM 819 N N . ALA A 1 157 ? -11.555 23.022 25.581 1.00 46.88 157 ALA A N 1
ATOM 820 C CA . ALA A 1 157 ? -12.284 22.397 26.680 1.00 46.55 157 ALA A CA 1
ATOM 821 C C . ALA A 1 157 ? -12.181 23.247 27.954 1.00 47.10 157 ALA A C 1
ATOM 822 O O . ALA A 1 157 ? -11.253 24.063 28.098 1.00 45.62 157 ALA A O 1
ATOM 824 N N . GLU A 1 158 ? -13.126 23.030 28.869 1.00 46.67 158 GLU A N 1
ATOM 825 C CA . GLU A 1 158 ? -13.145 23.688 30.190 1.00 47.77 158 GLU A CA 1
ATOM 826 C C . GLU A 1 158 ? -12.970 22.690 31.333 1.00 47.62 158 GLU A C 1
ATOM 827 O O . GLU A 1 158 ? -13.446 21.557 31.226 1.00 47.01 158 GLU A O 1
ATOM 833 N N . PRO A 1 159 ? -12.337 23.109 32.462 1.00 47.47 159 PRO A N 1
ATOM 834 C CA . PRO A 1 159 ? -11.806 24.450 32.755 1.00 52.53 159 PRO A CA 1
ATOM 835 C C . PRO A 1 159 ? -10.607 24.851 31.895 1.00 52.74 159 PRO A C 1
ATOM 836 O O . PRO A 1 159 ? -10.400 26.036 31.650 1.00 55.10 159 PRO A O 1
ATOM 840 N N . GLU A 1 160 ? -9.841 23.868 31.431 1.00 51.59 160 GLU A N 1
ATOM 841 C CA . GLU A 1 160 ? -8.656 24.128 30.620 1.00 50.01 160 GLU A CA 1
ATOM 842 C C . GLU A 1 160 ? -8.616 23.266 29.350 1.00 47.34 160 GLU A C 1
ATOM 843 O O . GLU A 1 160 ? -9.279 22.245 29.256 1.00 46.95 160 GLU A O 1
ATOM 849 N N . GLY A 1 161 ? -7.815 23.698 28.388 1.00 48.54 161 GLY A N 1
ATOM 850 C CA . GLY A 1 161 ? -7.589 22.953 27.157 1.00 46.75 161 GLY A CA 1
ATOM 851 C C . GLY A 1 161 ? -6.443 21.967 27.262 1.00 46.47 161 GLY A C 1
ATOM 852 O O . GLY A 1 161 ? -5.640 22.003 28.211 1.00 41.86 161 GLY A O 1
ATOM 853 N N . VAL A 1 162 ? -6.364 21.068 26.287 1.00 38.75 162 VAL A N 1
ATOM 854 C CA . VAL A 1 162 ? -5.286 20.107 26.263 1.00 38.75 162 VAL A CA 1
ATOM 855 C C . VAL A 1 162 ? -4.200 20.669 25.352 1.00 37.96 162 VAL A C 1
ATOM 856 O O . VAL A 1 162 ? -4.435 20.855 24.160 1.00 35.73 162 VAL A O 1
ATOM 860 N N . PRO A 1 163 ? -3.015 20.965 25.915 1.00 36.33 163 PRO A N 1
ATOM 861 C CA . PRO A 1 163 ? -1.954 21.593 25.104 1.00 36.25 163 PRO A CA 1
ATOM 862 C C . PRO A 1 163 ? -1.311 20.644 24.107 1.00 34.23 163 PRO A C 1
ATOM 863 O O . PRO A 1 163 ? -1.418 19.411 24.250 1.00 35.50 163 PRO A O 1
ATOM 867 N N . ASP A 1 164 ? -0.638 21.216 23.114 1.00 32.54 164 ASP A N 1
ATOM 868 C CA . ASP A 1 164 ? 0.159 20.441 22.169 1.00 35.56 164 ASP A CA 1
ATOM 869 C C . ASP A 1 164 ? 1.074 19.468 22.912 1.00 36.85 164 ASP A C 1
ATOM 870 O O . ASP A 1 164 ? 1.570 19.779 23.993 1.00 35.80 164 ASP A O 1
ATOM 875 N N . SER A 1 165 ? 1.309 18.293 22.328 1.00 34.85 165 SER A N 1
ATOM 876 C CA . SER A 1 165 ? 2.372 17.388 22.780 1.00 35.78 165 SER A CA 1
ATOM 877 C C . SER A 1 165 ? 2.418 17.165 24.288 1.00 38.06 165 SER A C 1
ATOM 878 O O . SER A 1 165 ? 3.492 17.245 24.896 1.00 40.00 165 SER A O 1
ATOM 881 N N . SER A 1 166 ? 1.265 16.836 24.879 1.00 34.96 166 SER A N 1
ATOM 882 C CA . SER A 1 166 ? 1.141 16.684 26.341 1.00 35.43 166 SER A CA 1
ATOM 883 C C . SER A 1 166 ? 0.642 15.316 26.824 1.00 34.08 166 SER A C 1
ATOM 884 O O . SER A 1 166 ? 0.574 15.058 28.044 1.00 31.97 166 SER A O 1
ATOM 887 N N . VAL A 1 167 ? 0.302 14.442 25.876 1.00 32.06 167 VAL A N 1
ATOM 888 C CA . VAL A 1 167 ? -0.354 13.167 26.177 1.00 29.08 167 VAL A CA 1
ATOM 889 C C . VAL A 1 167 ? 0.468 12.025 25.613 1.00 28.96 167 VAL A C 1
ATOM 890 O O . VAL A 1 167 ? 0.949 12.094 24.471 1.00 26.10 167 VAL A O 1
ATOM 894 N N . ASP A 1 168 ? 0.608 10.975 26.405 1.00 26.66 168 ASP A N 1
ATOM 895 C CA . ASP A 1 168 ? 1.269 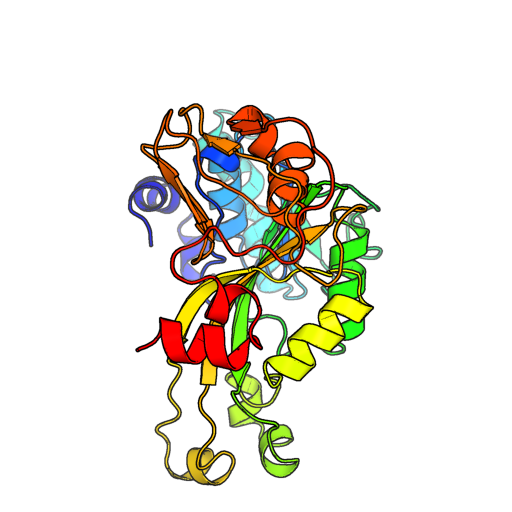9.754 25.979 1.00 28.18 168 ASP A CA 1
ATOM 896 C C . ASP A 1 168 ? 0.327 8.761 25.287 1.00 27.66 168 ASP A C 1
ATOM 897 O O . ASP A 1 168 ? 0.714 8.139 24.296 1.00 25.63 168 ASP A O 1
ATOM 902 N N . ILE A 1 169 ? -0.885 8.600 25.826 1.00 27.67 169 ILE A N 1
ATOM 903 C CA . ILE A 1 169 ? -1.839 7.609 25.296 1.00 27.26 169 ILE A CA 1
ATOM 904 C C . ILE A 1 169 ? -3.212 8.274 25.185 1.00 28.37 169 ILE A C 1
ATOM 905 O O . ILE A 1 169 ? -3.678 8.885 26.130 1.00 25.89 169 ILE A O 1
ATOM 910 N N . VAL A 1 170 ? -3.841 8.182 24.023 1.00 23.92 170 VAL A N 1
ATOM 911 C CA . VAL A 1 170 ? -5.217 8.616 23.879 1.00 24.88 170 VAL A CA 1
ATOM 912 C C . VAL A 1 170 ? -6.010 7.344 23.687 1.00 25.06 170 VAL A C 1
ATOM 913 O O . VAL A 1 170 ? -5.670 6.529 22.843 1.00 23.72 170 VAL A O 1
ATOM 917 N N . ILE A 1 171 ? -7.059 7.170 24.490 1.00 24.67 171 ILE A N 1
ATOM 918 C CA . ILE A 1 171 ? -7.920 6.003 24.394 1.00 24.90 171 ILE A CA 1
ATOM 919 C C . ILE A 1 171 ? -9.347 6.478 24.110 1.00 25.20 171 ILE A C 1
ATOM 920 O O . ILE A 1 171 ? -9.681 7.627 24.345 1.00 26.57 171 ILE A O 1
ATOM 925 N N . SER A 1 172 ? -10.146 5.578 23.555 1.00 26.26 172 SER A N 1
ATOM 926 C CA . SER A 1 172 ? -11.554 5.868 23.245 1.00 26.77 172 SER A CA 1
ATOM 927 C C . SER A 1 172 ? -12.180 4.604 22.717 1.00 26.38 172 SER A C 1
ATOM 928 O O . SER A 1 172 ? -11.519 3.753 22.130 1.00 24.79 172 SER A O 1
ATOM 931 N N . ASN A 1 173 ? -13.477 4.464 22.931 1.00 26.37 173 ASN A N 1
ATOM 932 C CA . ASN A 1 173 ? -14.166 3.304 22.428 1.00 28.72 173 ASN A CA 1
ATOM 933 C C . ASN A 1 173 ? -15.452 3.785 21.765 1.00 27.68 173 ASN A C 1
ATOM 934 O O . ASN A 1 173 ? -16.318 4.394 22.407 1.00 26.59 173 ASN A O 1
ATOM 939 N N . CYS A 1 174 ? -15.528 3.556 20.466 1.00 28.07 174 CYS A N 1
ATOM 940 C CA . CYS A 1 174 ? -16.735 3.792 19.670 1.00 27.64 174 CYS A CA 1
ATOM 941 C C . CYS A 1 174 ? -17.217 5.248 19.674 1.00 28.03 174 CYS A C 1
ATOM 942 O O . CYS A 1 174 ? -18.426 5.529 19.756 1.00 31.40 174 CYS A O 1
ATOM 945 N N . VAL A 1 175 ? -16.279 6.178 19.498 1.00 25.75 175 VAL A N 1
ATOM 946 C CA . VAL A 1 175 ? -16.605 7.612 19.479 1.00 29.30 175 VAL A CA 1
ATOM 947 C C . VAL A 1 175 ? -16.572 8.241 18.080 1.00 29.54 175 VAL A C 1
ATOM 948 O O . VAL A 1 175 ? -17.076 9.370 17.881 1.00 28.73 175 VAL A O 1
ATOM 952 N N . CYS A 1 176 ? -15.928 7.575 17.127 1.00 27.14 176 CYS A N 1
ATOM 953 C CA . CYS A 1 176 ? -15.639 8.235 15.858 1.00 26.67 176 CYS A CA 1
ATOM 954 C C . CYS A 1 176 ? -16.827 8.330 14.914 1.00 26.50 176 CYS A C 1
ATOM 955 O O . CYS A 1 176 ? -16.886 9.221 14.073 1.00 27.14 176 CYS A O 1
ATOM 958 N N . ASN A 1 177 ? -17.750 7.384 15.007 1.00 25.12 177 ASN A N 1
ATOM 959 C CA . ASN A 1 177 ? -18.766 7.285 13.945 1.00 24.49 177 ASN A CA 1
ATOM 960 C C . ASN A 1 177 ? -19.950 8.189 14.192 1.00 25.06 177 ASN A C 1
ATOM 961 O O . ASN A 1 177 ? -20.859 8.285 13.358 1.00 22.80 177 ASN A O 1
ATOM 966 N N . LEU A 1 178 ? -19.918 8.809 15.378 1.00 34.32 178 LEU A N 1
ATOM 967 C CA . LEU A 1 178 ? -20.865 9.862 15.767 1.00 38.43 178 LEU A CA 1
ATOM 968 C C . LEU A 1 178 ? -20.121 11.173 15.790 1.00 46.26 178 LEU A C 1
ATOM 969 O O . LEU A 1 178 ? -20.733 12.193 16.096 1.00 47.92 178 LEU A O 1
ATOM 974 N N . SER A 1 179 ? -18.798 11.166 15.552 1.00 43.23 179 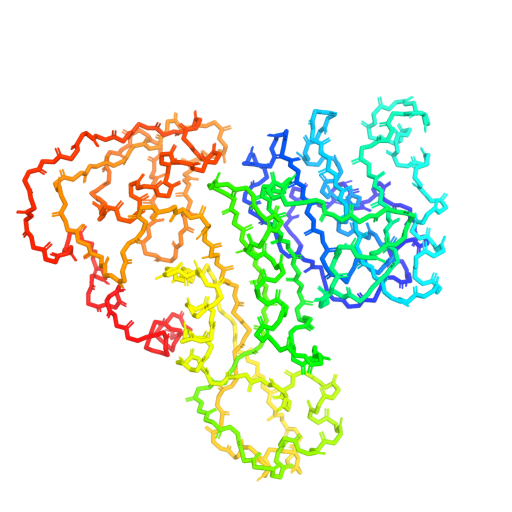SER A N 1
ATOM 975 C CA . SER A 1 179 ? -18.080 12.436 15.513 1.00 46.73 179 SER A CA 1
ATOM 976 C C . SER A 1 179 ? -18.609 13.291 14.350 1.00 47.13 179 SER A C 1
ATOM 977 O O . SER A 1 179 ? -19.139 12.766 13.348 1.00 47.77 179 SER A O 1
ATOM 980 N N . THR A 1 180 ? -18.522 14.605 14.531 1.00 49.25 180 THR A N 1
ATOM 981 C CA . THR A 1 180 ? -19.055 15.562 13.556 1.00 53.88 180 THR A CA 1
ATOM 982 C C . THR A 1 180 ? -18.082 15.767 12.396 1.00 52.59 180 THR A C 1
ATOM 983 O O . THR A 1 180 ? -18.471 16.235 11.318 1.00 55.91 180 THR A O 1
ATOM 987 N N . ASN A 1 181 ? -16.817 15.414 12.627 1.00 47.52 181 ASN A N 1
ATOM 988 C CA . ASN A 1 181 ? -15.753 15.644 11.661 1.00 43.97 181 ASN A CA 1
ATOM 989 C C . ASN A 1 181 ? -14.580 14.722 11.967 1.00 39.41 181 ASN A C 1
ATOM 990 O O . ASN A 1 181 ? -13.757 15.070 12.809 1.00 33.16 181 ASN A O 1
ATOM 995 N N . LYS A 1 182 ? -14.490 13.551 11.316 1.00 37.51 182 LYS A N 1
ATOM 996 C CA . LYS A 1 182 ? -13.415 12.598 11.693 1.00 36.29 182 LYS A CA 1
ATOM 997 C C . LYS A 1 182 ? -12.009 13.137 11.460 1.00 32.29 182 LYS A C 1
ATOM 998 O O . LYS A 1 182 ? -11.141 12.982 12.314 1.00 28.66 182 LYS A O 1
ATOM 1004 N N . LEU A 1 183 ? -11.780 13.752 10.304 1.00 30.52 183 LEU A N 1
ATOM 1005 C CA . LEU A 1 183 ? -10.478 14.313 10.023 1.00 30.59 183 LEU A CA 1
ATOM 1006 C C . LEU A 1 183 ? -10.036 15.271 11.111 1.00 30.10 183 LEU A C 1
ATOM 1007 O O . LEU A 1 183 ? -8.904 15.207 11.568 1.00 28.01 183 LEU A O 1
ATOM 1012 N N . ALA A 1 184 ? -10.935 16.158 11.523 1.00 31.51 184 ALA A N 1
ATOM 1013 C CA . ALA A 1 184 ? -10.581 17.148 12.548 1.00 31.79 184 ALA A CA 1
ATOM 1014 C C . ALA A 1 184 ? -10.286 16.458 13.891 1.00 28.48 184 ALA A C 1
ATOM 1015 O O . ALA A 1 184 ? -9.361 16.835 14.605 1.00 28.30 184 ALA A O 1
ATOM 1017 N N . LEU A 1 185 ? -11.063 15.425 14.219 1.00 26.34 185 LEU A N 1
ATOM 1018 C CA . LEU A 1 185 ? -10.804 14.625 15.401 1.00 27.28 185 LEU A CA 1
ATOM 1019 C C . LEU A 1 185 ? -9.401 13.996 15.351 1.00 26.58 185 LEU A C 1
ATOM 1020 O O . LEU A 1 185 ? -8.611 14.124 16.303 1.00 25.22 185 LEU A O 1
ATOM 1025 N N . PHE A 1 186 ? -9.074 13.334 14.237 1.00 25.41 186 PHE A N 1
ATOM 1026 C CA . PHE A 1 186 ? -7.765 12.682 14.155 1.00 25.89 186 PHE A CA 1
ATOM 1027 C C . PHE A 1 186 ? -6.626 13.698 14.222 1.00 24.98 186 PHE A C 1
ATOM 1028 O O . PHE A 1 186 ? -5.605 13.457 14.847 1.00 23.75 186 PHE A O 1
ATOM 1036 N N . LYS A 1 187 ? -6.841 14.844 13.602 1.00 25.34 187 LYS A N 1
ATOM 1037 C CA . LYS A 1 187 ? -5.836 15.920 13.665 1.00 27.85 187 LYS A CA 1
ATOM 1038 C C . LYS A 1 187 ? -5.623 16.447 15.096 1.00 28.89 187 LYS A C 1
ATOM 1039 O O . LYS A 1 187 ? -4.482 16.682 15.501 1.00 27.97 187 LYS A O 1
ATOM 1045 N N . GLU A 1 188 ? -6.713 16.604 15.848 1.00 29.58 188 GLU A N 1
ATOM 1046 C CA . GLU A 1 188 ? -6.651 16.982 17.263 1.00 28.77 188 GLU A CA 1
ATOM 1047 C C . GLU A 1 188 ? -5.964 15.928 18.115 1.00 27.01 188 GLU A C 1
ATOM 1048 O O . GLU A 1 188 ? -5.143 16.267 18.952 1.00 28.10 188 GLU A O 1
ATOM 1054 N N . ILE A 1 189 ? -6.255 14.643 17.903 1.00 26.96 189 ILE A N 1
ATOM 1055 C CA . ILE A 1 189 ? -5.463 13.585 18.586 1.00 24.08 189 ILE A CA 1
ATOM 1056 C C . ILE A 1 189 ? -3.962 13.697 18.296 1.00 26.37 189 ILE A C 1
ATOM 1057 O O . ILE A 1 189 ? -3.143 13.658 19.211 1.00 26.76 189 ILE A O 1
ATOM 1062 N N . HIS A 1 190 ? -3.593 13.826 17.027 1.00 24.38 190 HIS A N 1
ATOM 1063 C CA . HIS A 1 190 ? -2.191 13.970 16.659 1.00 26.50 190 HIS A CA 1
ATOM 1064 C C . HIS A 1 190 ? -1.533 15.182 17.345 1.00 27.47 190 HIS A C 1
ATOM 1065 O O . HIS A 1 190 ? -0.403 15.082 17.812 1.00 27.31 190 HIS A O 1
ATOM 1072 N N . ARG A 1 191 ? -2.244 16.302 17.430 1.00 29.53 191 ARG A N 1
ATOM 1073 C CA . ARG A 1 191 ? -1.725 17.519 18.072 1.00 30.62 191 ARG A CA 1
ATOM 1074 C C . ARG A 1 191 ? -1.381 17.323 19.561 1.00 31.45 191 ARG A C 1
ATOM 1075 O O . ARG A 1 191 ? -0.323 17.748 20.036 1.00 32.05 191 ARG A O 1
ATOM 1083 N N . VAL A 1 192 ? -2.258 16.665 20.307 1.00 29.42 192 VAL A N 1
ATOM 1084 C CA . VAL A 1 192 ? -2.048 16.546 21.744 1.00 29.17 192 VAL A CA 1
ATOM 1085 C C . VAL A 1 192 ? -1.066 15.434 22.100 1.00 27.91 192 VAL A C 1
ATOM 1086 O O . VAL A 1 192 ? -0.502 15.423 23.197 1.00 27.73 192 VAL A O 1
ATOM 1090 N N . LEU A 1 193 ? -0.886 14.460 21.193 1.00 28.59 193 LEU A N 1
ATOM 1091 C CA . LEU A 1 193 ? 0.058 13.413 21.500 1.00 28.96 193 LEU A CA 1
ATOM 1092 C C . LEU A 1 193 ? 1.462 14.009 21.453 1.00 29.28 193 LEU A C 1
ATOM 1093 O O . LEU A 1 193 ? 1.767 14.804 20.575 1.00 29.28 193 LEU A O 1
ATOM 1098 N N . ARG A 1 194 ? 2.312 13.599 22.390 1.00 31.97 194 ARG A N 1
ATOM 1099 C CA . ARG A 1 194 ? 3.738 13.898 22.253 1.00 36.47 194 ARG A CA 1
ATOM 1100 C C . ARG A 1 194 ? 4.417 12.898 21.298 1.00 36.53 194 ARG A C 1
ATOM 1101 O O . ARG A 1 194 ? 3.802 11.892 20.915 1.00 31.66 194 ARG A O 1
ATOM 1109 N N . ASP A 1 195 ? 5.671 13.171 20.904 1.00 34.13 195 ASP A N 1
ATOM 1110 C CA . ASP A 1 195 ? 6.378 12.228 20.044 1.00 34.79 195 ASP A CA 1
ATOM 1111 C C . ASP A 1 195 ? 6.555 10.935 20.785 1.00 33.11 195 ASP A C 1
ATOM 1112 O O . ASP A 1 195 ? 6.986 10.907 21.944 1.00 31.95 195 ASP A O 1
ATOM 1117 N N . GLY A 1 196 ? 6.215 9.843 20.121 1.00 28.56 196 GLY A N 1
ATOM 1118 C CA . GLY A 1 196 ? 6.297 8.535 20.729 1.00 25.88 196 GLY A CA 1
ATOM 1119 C C . GLY A 1 196 ? 4.985 8.113 21.406 1.00 24.44 196 GLY A C 1
ATOM 1120 O O . GLY A 1 196 ? 4.837 6.963 21.776 1.00 25.89 196 GLY A O 1
ATOM 1121 N N . GLY A 1 197 ? 4.030 9.025 21.526 1.00 26.33 197 GLY A N 1
ATOM 1122 C CA . GLY A 1 197 ? 2.698 8.700 22.077 1.00 23.74 197 GLY A CA 1
ATOM 1123 C C . GLY A 1 197 ? 1.867 7.879 21.079 1.00 25.67 197 GLY A C 1
ATOM 1124 O O . GLY A 1 197 ? 2.257 7.708 19.929 1.00 25.92 197 GLY A O 1
ATOM 1125 N N . GLU A 1 198 ? 0.758 7.300 21.526 1.00 23.65 198 GLU A N 1
ATOM 1126 C CA . GLU A 1 198 ? -0.092 6.507 20.621 1.00 23.05 198 GLU A CA 1
ATOM 1127 C C . GLU A 1 198 ? -1.566 6.766 20.903 1.00 24.71 198 GLU A C 1
ATOM 1128 O O . GLU A 1 198 ? -1.953 7.055 22.063 1.00 24.71 198 GLU A O 1
ATOM 1134 N N . LEU A 1 199 ? -2.349 6.708 19.824 1.00 22.88 199 LEU A N 1
ATOM 1135 C CA . LEU A 1 199 ? -3.803 6.572 19.858 1.00 22.19 199 LEU A CA 1
ATOM 1136 C C . LEU A 1 199 ? -4.065 5.059 19.907 1.00 23.10 199 LEU A C 1
ATOM 1137 O O . LEU A 1 199 ? -3.673 4.315 19.007 1.00 22.17 199 LEU A O 1
ATOM 1142 N N . TYR A 1 200 ? -4.715 4.594 20.973 1.00 22.15 200 TYR A N 1
ATOM 1143 C CA . TYR A 1 200 ? -4.892 3.133 21.191 1.00 22.88 200 TYR A CA 1
ATOM 1144 C C . TYR A 1 200 ? -6.379 3.076 21.429 1.00 23.82 200 TYR A C 1
ATOM 1145 O O . TYR A 1 200 ? -6.849 3.513 22.499 1.00 23.79 200 TYR A O 1
ATOM 1154 N N . PHE A 1 201 ? -7.131 2.630 20.414 1.00 21.71 201 PHE A N 1
ATOM 1155 C CA . PHE A 1 201 ? -8.591 2.878 20.404 1.00 22.66 201 PHE A CA 1
ATOM 1156 C C . PHE A 1 201 ? -9.380 1.797 19.690 1.00 22.67 201 PHE A C 1
ATOM 1157 O O . PHE A 1 201 ? -8.849 1.088 18.841 1.00 22.13 201 PHE A O 1
ATOM 1165 N N . SER A 1 202 ? -10.667 1.691 20.000 1.00 25.12 202 SER A N 1
ATOM 1166 C CA . SER A 1 202 ? -11.499 0.699 19.366 1.00 23.95 202 SER A CA 1
ATOM 1167 C C . SER A 1 202 ? -12.657 1.404 18.714 1.00 23.62 202 SER A C 1
ATOM 1168 O O . SER A 1 202 ? -13.221 2.369 19.280 1.00 24.36 202 SER A O 1
ATOM 1171 N N . ASP A 1 203 ? -13.020 0.923 17.533 1.00 22.32 203 ASP A N 1
ATOM 1172 C CA . ASP A 1 203 ? -14.141 1.487 16.806 1.00 22.60 203 ASP A CA 1
ATOM 1173 C C . ASP A 1 203 ? -14.665 0.506 15.779 1.00 21.99 203 ASP A C 1
ATOM 1174 O O . ASP A 1 203 ? -14.094 -0.572 15.588 1.00 23.98 203 ASP A O 1
ATOM 1179 N N . VAL A 1 204 ? -15.791 0.867 15.161 1.00 21.30 204 VAL A N 1
ATOM 1180 C CA . VAL A 1 204 ? -16.427 0.046 14.178 1.00 21.05 204 VAL A CA 1
ATOM 1181 C C . VAL A 1 204 ? -16.056 0.546 12.770 1.00 19.93 204 VAL A C 1
ATOM 1182 O O . VAL A 1 204 ? -16.118 1.742 12.499 1.00 20.48 204 VAL A O 1
ATOM 1186 N N . TYR A 1 205 ? -15.675 -0.384 11.901 1.00 19.76 205 TYR A N 1
ATOM 1187 C CA . TYR A 1 205 ? -15.258 -0.141 10.537 1.00 19.72 205 TYR A CA 1
ATOM 1188 C C . TYR A 1 205 ? -16.040 -1.093 9.630 1.00 20.14 205 TYR A C 1
ATOM 1189 O O . TYR A 1 205 ? -16.568 -2.112 10.093 1.00 24.42 205 TYR A O 1
ATOM 1198 N N . ALA A 1 206 ? -16.085 -0.753 8.355 1.00 19.87 206 ALA A N 1
ATOM 1199 C CA . ALA A 1 206 ? -16.784 -1.552 7.360 1.00 20.25 206 ALA A CA 1
ATOM 1200 C C . ALA A 1 206 ? -15.756 -2.054 6.356 1.00 20.69 206 ALA A C 1
ATOM 1201 O O . ALA A 1 206 ? -14.689 -1.399 6.127 1.00 18.44 206 ALA A O 1
ATOM 1203 N N . ASP A 1 207 ? -16.078 -3.202 5.742 1.00 20.37 207 ASP A N 1
ATOM 1204 C CA . ASP A 1 207 ? -15.266 -3.780 4.633 1.00 22.73 207 ASP A CA 1
ATOM 1205 C C . ASP A 1 207 ? -15.604 -3.176 3.242 1.00 20.89 207 ASP A C 1
ATOM 1206 O O . ASP A 1 207 ? -15.014 -3.537 2.244 1.00 21.26 207 ASP A O 1
ATOM 1211 N N . ARG A 1 208 ? -16.462 -2.157 3.197 1.00 21.78 208 ARG A N 1
ATOM 1212 C CA . ARG A 1 208 ? -16.785 -1.502 1.944 1.00 21.32 208 ARG A CA 1
ATOM 1213 C C . ARG A 1 208 ? -17.475 -0.164 2.247 1.00 19.63 208 ARG A C 1
ATOM 1214 O O . ARG A 1 208 ? -17.818 0.113 3.400 1.00 20.66 208 ARG A O 1
ATOM 1222 N N . ARG A 1 209 ? -17.630 0.649 1.229 1.00 21.52 209 ARG A N 1
ATOM 1223 C CA . ARG A 1 209 ? -18.179 1.982 1.403 1.00 21.94 209 ARG A CA 1
ATOM 1224 C C . ARG A 1 209 ? -19.707 1.882 1.507 1.00 23.16 209 ARG A C 1
ATOM 1225 O O . ARG A 1 209 ? -20.362 1.326 0.606 1.00 25.71 209 ARG A O 1
ATOM 1233 N N . LEU A 1 210 ? -20.276 2.399 2.597 1.00 22.63 210 LEU A N 1
ATOM 1234 C CA . LEU A 1 210 ? -21.740 2.327 2.792 1.00 22.29 210 LEU A CA 1
ATOM 1235 C C . LEU A 1 210 ? -22.458 3.260 1.785 1.00 24.74 210 LEU A C 1
ATOM 1236 O O . LEU A 1 210 ? -21.913 4.291 1.396 1.00 23.64 210 LEU A O 1
ATOM 1241 N N . SER A 1 211 ? -23.666 2.877 1.400 1.00 22.11 211 SER A N 1
ATOM 1242 C CA . SER A 1 211 ? -24.493 3.706 0.527 1.00 25.55 211 SER A CA 1
ATOM 1243 C C . SER A 1 211 ? -24.937 4.973 1.232 1.00 25.46 211 SER A C 1
ATOM 1244 O O . SER A 1 211 ? -24.969 5.062 2.484 1.00 22.76 211 SER A O 1
ATOM 1247 N N . GLU A 1 212 ? -25.355 5.932 0.421 1.00 26.92 212 GLU A N 1
ATOM 1248 C CA . GLU A 1 212 ? -25.996 7.127 0.967 1.00 29.99 212 GLU A CA 1
ATOM 1249 C C . GLU A 1 212 ? -27.181 6.817 1.865 1.00 27.87 212 GLU A C 1
ATOM 1250 O O . GLU A 1 212 ? -27.288 7.364 2.962 1.00 29.33 212 GLU A O 1
ATOM 1256 N N . ALA A 1 213 ? -28.038 5.887 1.431 1.00 27.46 213 ALA A N 1
ATOM 1257 C CA . ALA A 1 213 ? -29.207 5.478 2.210 1.00 28.86 213 ALA A CA 1
ATOM 1258 C C . ALA A 1 213 ? -28.833 4.939 3.592 1.00 27.62 213 ALA A C 1
ATOM 1259 O O . ALA A 1 213 ? -29.492 5.217 4.604 1.00 26.56 213 ALA A O 1
ATOM 1261 N N . ALA A 1 214 ? -27.767 4.145 3.646 1.00 25.66 214 ALA A N 1
ATOM 1262 C CA . ALA A 1 214 ? -27.320 3.630 4.903 1.00 24.75 214 ALA A CA 1
ATOM 1263 C C . ALA A 1 214 ? -26.772 4.757 5.764 1.00 24.22 214 ALA A C 1
ATOM 1264 O O . ALA A 1 214 ? -26.953 4.758 6.970 1.00 25.76 214 ALA A O 1
ATOM 1266 N N . GLN A 1 215 ? -26.071 5.679 5.142 1.00 23.48 215 GLN A N 1
ATOM 1267 C CA . GLN A 1 215 ? -25.471 6.797 5.860 1.00 26.19 215 GLN A CA 1
ATOM 1268 C C . GLN A 1 215 ? -26.491 7.787 6.416 1.00 28.54 215 GLN A C 1
ATOM 1269 O O . GLN A 1 215 ? -26.149 8.621 7.231 1.00 35.21 215 GLN A O 1
ATOM 1275 N N . GLN A 1 216 ? -27.728 7.678 5.952 1.00 27.18 216 GLN A N 1
ATOM 1276 C CA . GLN A 1 216 ? -28.789 8.583 6.380 1.00 30.90 216 GLN A CA 1
ATOM 1277 C C . GLN A 1 216 ? -29.684 7.919 7.423 1.00 31.11 216 GLN A C 1
ATOM 1278 O O . GLN A 1 216 ? -30.493 8.582 8.074 1.00 34.01 216 GLN A O 1
ATOM 1284 N N . ASP A 1 217 ? -29.541 6.610 7.619 1.00 27.77 217 ASP A N 1
ATOM 1285 C CA . ASP A 1 217 ? -30.503 5.932 8.463 1.00 26.86 217 ASP A CA 1
ATOM 1286 C C . ASP A 1 217 ? -30.291 6.219 9.964 1.00 26.43 217 ASP A C 1
ATOM 1287 O O . ASP A 1 217 ? -29.199 6.020 10.496 1.00 24.75 217 ASP A O 1
ATOM 1292 N N . PRO A 1 218 ? -31.327 6.671 10.680 1.00 27.07 218 PRO A N 1
ATOM 1293 C CA . PRO A 1 218 ? -31.001 7.090 12.077 1.00 26.33 218 PRO A CA 1
ATOM 1294 C C . PRO A 1 218 ? -30.723 5.928 13.040 1.00 25.47 218 PRO A C 1
ATOM 1295 O O . PRO A 1 218 ? -29.998 6.110 14.003 1.00 27.43 218 PRO A O 1
ATOM 1299 N N . ILE A 1 219 ? -31.250 4.738 12.767 1.00 26.19 219 ILE A N 1
ATOM 1300 C CA . ILE A 1 219 ? -30.949 3.607 13.658 1.00 27.97 219 ILE A CA 1
ATOM 1301 C C . ILE A 1 219 ? -29.514 3.093 13.426 1.00 27.55 219 ILE A C 1
ATOM 1302 O O . ILE A 1 219 ? -28.770 2.910 14.389 1.00 26.22 219 ILE A O 1
ATOM 1307 N N . LEU A 1 220 ? -29.146 2.860 12.169 1.00 25.31 220 LEU A N 1
ATOM 1308 C CA . LEU A 1 220 ? -27.745 2.600 11.838 1.00 26.24 220 LEU A CA 1
ATOM 1309 C C . LEU A 1 220 ? -26.790 3.656 12.425 1.00 24.28 220 LEU A C 1
ATOM 1310 O O . LEU A 1 220 ? -25.746 3.319 12.991 1.00 23.89 220 LEU A O 1
ATOM 1315 N N . TYR A 1 221 ? -27.126 4.942 12.272 1.00 24.27 221 TYR A N 1
ATOM 1316 C CA . TYR A 1 221 ? -26.297 5.994 12.848 1.00 23.94 221 TYR A CA 1
ATOM 1317 C C . TYR A 1 221 ? -26.102 5.835 14.362 1.00 24.22 221 TYR A C 1
ATOM 1318 O O . TYR A 1 221 ? -24.951 5.819 14.852 1.00 25.39 221 TYR A O 1
ATOM 1327 N N . GLY A 1 222 ? -27.205 5.658 15.103 1.00 23.44 222 GLY A N 1
ATOM 1328 C CA . GLY A 1 222 ? -27.125 5.561 16.575 1.00 24.89 222 GLY A CA 1
ATOM 1329 C C . GLY A 1 222 ? -26.370 4.310 17.034 1.00 26.00 222 GLY A C 1
ATOM 1330 O O . GLY A 1 222 ? -25.885 4.234 18.169 1.00 28.97 222 GLY A O 1
ATOM 1331 N N . GLU A 1 223 ? -26.313 3.324 16.172 1.00 25.91 223 GLU A N 1
ATOM 1332 C CA . GLU A 1 223 ? -25.640 2.089 16.485 1.00 28.36 223 GLU A CA 1
ATOM 1333 C C . GLU A 1 223 ? -24.168 2.161 16.110 1.00 27.06 223 GLU A C 1
ATOM 1334 O O . GLU A 1 223 ? -23.476 1.136 16.187 1.00 27.56 223 GLU A O 1
ATOM 1340 N N . CYS A 1 224 ? -23.691 3.335 15.689 1.00 24.40 224 CYS A N 1
ATOM 1341 C CA . CYS A 1 224 ? -22.290 3.487 15.219 1.00 27.73 224 CYS A CA 1
ATOM 1342 C C . CYS A 1 224 ? -21.920 2.700 13.956 1.00 24.64 224 CYS A C 1
ATOM 1343 O O . CYS A 1 224 ? -20.738 2.555 13.634 1.00 24.49 224 CYS A O 1
ATOM 1346 N N . LEU A 1 225 ? -22.915 2.266 13.202 1.00 23.67 225 LEU A N 1
ATOM 1347 C CA . LEU A 1 225 ? -22.695 1.609 11.928 1.00 24.05 225 LEU A CA 1
ATOM 1348 C C . LEU A 1 225 ? -22.786 2.585 10.776 1.00 22.44 225 LEU A C 1
ATOM 1349 O O . LEU A 1 225 ? -21.991 2.523 9.853 1.00 22.43 225 LEU A O 1
ATOM 1354 N N . GLY A 1 226 ? -23.762 3.495 10.829 1.00 23.81 226 GLY A N 1
ATOM 1355 C CA . GLY A 1 226 ? -24.045 4.362 9.672 1.00 22.90 226 GLY A CA 1
ATOM 1356 C C . GLY A 1 226 ? -22.856 5.226 9.308 1.00 23.66 226 GLY A C 1
ATOM 1357 O O . GLY A 1 226 ? -22.630 5.486 8.141 1.00 25.31 226 GLY A O 1
ATOM 1358 N N . GLY A 1 227 ? -22.106 5.643 10.322 1.00 24.39 227 GLY A N 1
ATOM 1359 C CA . GLY A 1 227 ? -20.972 6.569 10.175 1.00 24.58 227 GLY A CA 1
ATOM 1360 C C . GLY A 1 227 ? -19.634 5.838 10.046 1.00 24.10 227 GLY A C 1
ATOM 1361 O O . GLY A 1 227 ? -18.581 6.466 10.065 1.00 23.94 227 GLY A O 1
ATOM 1362 N N . ALA A 1 228 ? -19.674 4.504 9.963 1.00 23.60 228 ALA A N 1
ATOM 1363 C CA . ALA A 1 228 ? -18.455 3.713 9.844 1.00 21.79 228 ALA A CA 1
ATOM 1364 C C . ALA A 1 228 ? -17.704 3.953 8.530 1.00 21.59 228 ALA A C 1
ATOM 1365 O O . ALA A 1 228 ? -18.295 3.982 7.451 1.00 22.73 228 ALA A O 1
ATOM 1367 N N . LEU A 1 229 ? -16.387 4.118 8.622 1.00 21.90 229 LEU A N 1
ATOM 1368 C CA . LEU A 1 229 ? -15.582 4.183 7.423 1.00 21.12 229 LEU A CA 1
ATOM 1369 C C . LEU A 1 229 ? -15.216 2.787 6.909 1.00 19.61 229 LEU A C 1
ATOM 1370 O O . LEU A 1 229 ? -14.957 1.823 7.662 1.00 20.57 229 LEU A O 1
ATOM 1375 N N . TYR A 1 230 ? -15.163 2.716 5.594 1.00 19.66 230 TYR A N 1
ATOM 1376 C CA . TYR A 1 230 ? -14.372 1.653 4.949 1.00 19.13 230 TYR A CA 1
ATOM 1377 C C . TYR A 1 230 ? -12.942 1.691 5.434 1.00 20.60 230 TYR A C 1
ATOM 1378 O O . TYR A 1 230 ? -12.291 2.747 5.533 1.00 19.39 230 TYR A O 1
ATOM 1387 N N . LEU A 1 231 ? -12.422 0.505 5.733 1.00 19.67 231 LEU A N 1
ATOM 1388 C CA . LEU A 1 231 ? -11.070 0.368 6.301 1.00 20.02 231 LEU A CA 1
ATOM 1389 C C . LEU A 1 231 ? -9.991 1.104 5.538 1.00 19.18 231 LEU A C 1
ATOM 1390 O O . LEU A 1 231 ? -9.170 1.788 6.156 1.00 21.16 231 LEU A O 1
ATOM 1395 N N . GLU A 1 232 ? -10.010 1.036 4.208 1.00 20.06 232 GLU A N 1
ATOM 1396 C CA . GLU A 1 232 ? -8.973 1.773 3.448 1.00 22.98 232 GLU A CA 1
ATOM 1397 C C . GLU A 1 232 ? -9.158 3.281 3.498 1.00 21.65 232 GLU A C 1
ATOM 1398 O O . GLU A 1 232 ? -8.166 4.021 3.512 1.00 22.52 232 GLU A O 1
ATOM 1404 N N . ASP A 1 233 ? -10.411 3.735 3.557 1.00 21.48 233 ASP A N 1
ATOM 1405 C CA . ASP A 1 233 ? -10.682 5.176 3.688 1.00 22.93 233 ASP A CA 1
ATOM 1406 C C . ASP A 1 233 ? -10.214 5.674 5.053 1.00 24.12 233 ASP A C 1
ATOM 1407 O O . ASP A 1 233 ? -9.678 6.775 5.167 1.00 22.56 233 ASP A O 1
ATOM 1412 N N . PHE A 1 234 ? -10.447 4.861 6.072 1.00 21.77 234 PHE A N 1
ATOM 1413 C CA . PHE A 1 234 ? -9.877 5.143 7.400 1.00 22.49 234 PHE A CA 1
ATOM 1414 C C . PHE A 1 234 ? -8.345 5.267 7.362 1.00 22.88 234 PHE A C 1
ATOM 1415 O O . PHE A 1 234 ? -7.770 6.246 7.917 1.00 20.86 234 PHE A O 1
ATOM 1423 N N . ARG A 1 235 ? -7.700 4.292 6.704 1.00 21.17 235 ARG A N 1
ATOM 1424 C CA . ARG A 1 235 ? -6.236 4.302 6.614 1.00 24.37 235 ARG A CA 1
ATOM 1425 C C . ARG A 1 235 ? -5.725 5.630 5.992 1.00 24.29 235 ARG A C 1
ATOM 1426 O O . ARG A 1 235 ? -4.743 6.188 6.440 1.00 22.17 235 ARG A O 1
ATOM 1434 N N . ARG A 1 236 ? -6.377 6.076 4.932 1.00 23.76 236 ARG A N 1
ATOM 1435 C CA . ARG A 1 236 ? -5.948 7.279 4.228 1.00 26.35 236 ARG A CA 1
ATOM 1436 C C . ARG A 1 236 ? -6.237 8.526 5.083 1.00 25.68 236 ARG A C 1
ATOM 1437 O O . ARG A 1 236 ? -5.395 9.460 5.158 1.00 23.62 236 ARG A O 1
ATOM 1445 N N . LEU A 1 237 ? -7.388 8.514 5.756 1.00 24.11 237 LEU A N 1
ATOM 1446 C CA . LEU A 1 237 ? -7.810 9.687 6.558 1.00 23.87 237 LEU A CA 1
ATOM 1447 C C . LEU A 1 237 ? -6.863 9.876 7.716 1.00 24.24 237 LEU A C 1
ATOM 1448 O O . LEU A 1 237 ? -6.408 10.996 7.992 1.00 21.43 237 LEU A O 1
ATOM 1453 N N . VAL A 1 238 ? -6.512 8.787 8.396 1.00 20.43 238 VAL A N 1
ATOM 1454 C CA . VAL A 1 238 ? -5.654 8.979 9.577 1.00 23.73 238 VAL A CA 1
ATOM 1455 C C . VAL A 1 238 ? -4.250 9.332 9.140 1.00 23.70 238 VAL A C 1
ATOM 1456 O O . VAL A 1 238 ? -3.540 10.025 9.874 1.00 25.33 238 VAL A O 1
ATOM 1460 N N . ALA A 1 239 ? -3.849 8.862 7.959 1.00 21.04 239 ALA A N 1
ATOM 1461 C CA . ALA A 1 239 ? -2.535 9.208 7.402 1.00 23.64 239 ALA A CA 1
ATOM 1462 C C . ALA A 1 239 ? -2.519 10.712 7.067 1.00 24.97 239 ALA A C 1
ATOM 1463 O O . ALA A 1 239 ? -1.530 11.414 7.337 1.00 25.04 239 ALA A O 1
ATOM 1465 N N . GLU A 1 240 ? -3.624 11.232 6.556 1.00 24.49 240 GLU A N 1
ATOM 1466 C CA . GLU A 1 240 ? -3.693 12.705 6.328 1.00 27.15 240 GLU A CA 1
ATOM 1467 C C . GLU A 1 240 ? -3.540 13.487 7.654 1.00 28.55 240 GLU A C 1
ATOM 1468 O O . GLU A 1 240 ? -2.945 14.570 7.679 1.00 27.13 240 GLU A O 1
ATOM 1474 N N . ALA A 1 241 ? -4.052 12.935 8.755 1.00 26.73 241 ALA A N 1
ATOM 1475 C CA . ALA A 1 241 ? -3.953 13.585 10.055 1.00 26.95 241 ALA A CA 1
ATOM 1476 C C . ALA A 1 241 ? -2.564 13.438 10.668 1.00 27.08 241 ALA A C 1
ATOM 1477 O O . ALA A 1 241 ? -2.288 14.069 11.707 1.00 30.98 241 ALA A O 1
ATOM 1479 N N . GLY A 1 242 ? -1.715 12.585 10.083 1.00 26.62 242 GLY A N 1
ATOM 1480 C CA . GLY A 1 242 ? -0.320 12.449 10.499 1.00 26.06 242 GLY A CA 1
ATOM 1481 C C . GLY A 1 242 ? 0.087 11.085 11.071 1.00 27.28 242 GLY A C 1
ATOM 1482 O O . GLY A 1 242 ? 1.204 10.925 11.535 1.00 25.64 242 GLY A O 1
ATOM 1483 N N . PHE A 1 243 ? -0.814 10.106 11.030 1.00 25.34 243 PHE A N 1
ATOM 1484 C CA . PHE A 1 243 ? -0.505 8.750 11.527 1.00 26.57 243 PHE A CA 1
ATOM 1485 C C . PHE A 1 243 ? -0.208 7.851 10.364 1.00 25.26 243 PHE A C 1
ATOM 1486 O O . PHE A 1 243 ? -1.110 7.379 9.667 1.00 24.83 243 PHE A O 1
ATOM 1494 N N . ARG A 1 244 ? 1.073 7.626 10.124 1.00 26.25 244 ARG A N 1
ATOM 1495 C CA . ARG A 1 244 ? 1.478 6.993 8.894 1.00 28.64 244 ARG A CA 1
ATOM 1496 C C . ARG A 1 244 ? 1.512 5.462 9.013 1.00 27.96 244 ARG A C 1
ATOM 1497 O O . ARG A 1 244 ? 1.790 4.771 8.030 1.00 28.91 244 ARG A O 1
ATOM 1505 N N . ASP A 1 245 ? 1.259 4.937 10.215 1.00 25.21 245 ASP A N 1
ATOM 1506 C CA . ASP A 1 245 ? 1.405 3.481 10.422 1.00 27.21 245 ASP A CA 1
ATOM 1507 C C . ASP A 1 245 ? 0.365 2.942 11.364 1.00 27.36 245 ASP A C 1
ATOM 1508 O O . ASP A 1 245 ? 0.422 3.199 12.571 1.00 29.87 245 ASP A O 1
ATOM 1513 N N . VAL A 1 246 ? -0.599 2.185 10.819 1.00 24.78 246 VAL A N 1
ATOM 1514 C CA . VAL A 1 246 ? -1.738 1.720 11.611 1.00 23.35 246 VAL A CA 1
ATOM 1515 C C . VAL A 1 246 ? -1.505 0.292 11.990 1.00 22.40 246 VAL A C 1
ATOM 1516 O O . VAL A 1 246 ? -1.282 -0.509 11.092 1.00 23.29 246 VAL A O 1
ATOM 1520 N N . ARG A 1 247 ? -1.531 -0.029 13.300 1.00 21.73 247 ARG A N 1
ATOM 1521 C CA . ARG A 1 247 ? -1.264 -1.394 13.734 1.00 23.37 247 ARG A CA 1
ATOM 1522 C C . ARG A 1 247 ? -2.517 -2.000 14.328 1.00 23.87 247 ARG A C 1
ATOM 1523 O O . ARG A 1 247 ? -3.111 -1.484 15.283 1.00 24.69 247 ARG A O 1
ATOM 1531 N N . LEU A 1 248 ? -2.851 -3.146 13.795 1.00 23.47 248 LEU A N 1
ATOM 1532 C CA . LEU A 1 248 ? -4.011 -3.907 14.257 1.00 25.85 248 LEU A CA 1
ATOM 1533 C C . LEU A 1 248 ? -3.661 -4.692 15.520 1.00 27.52 248 LEU A C 1
ATOM 1534 O O . LEU A 1 248 ? -2.717 -5.514 15.509 1.00 27.44 248 LEU A O 1
ATOM 1539 N N . VAL A 1 249 ? -4.402 -4.410 16.595 1.00 26.21 249 VAL A N 1
ATOM 1540 C CA . VAL A 1 249 ? -4.260 -5.072 17.908 1.00 27.73 249 VAL A CA 1
ATOM 1541 C C . VAL A 1 249 ? -5.254 -6.234 17.998 1.00 30.40 249 VAL A C 1
ATOM 1542 O O . VAL A 1 249 ? -4.878 -7.366 18.314 1.00 28.02 249 VAL A O 1
ATOM 1546 N N . SER A 1 250 ? -6.526 -5.970 17.693 1.00 27.39 250 SER A N 1
ATOM 1547 C CA . SER A 1 250 ? -7.519 -7.052 17.700 1.00 27.41 250 SER A CA 1
ATOM 1548 C C . SER A 1 250 ? -8.740 -6.685 16.881 1.00 27.77 250 SER A C 1
ATOM 1549 O O . SER A 1 250 ? -8.954 -5.522 16.547 1.00 23.58 250 SER A O 1
ATOM 1552 N N . VAL A 1 251 ? -9.508 -7.700 16.544 1.00 26.87 251 VAL A N 1
ATOM 1553 C CA . VAL A 1 251 ? -10.710 -7.484 15.753 1.00 30.25 251 VAL A CA 1
ATOM 1554 C C . VAL A 1 251 ? -11.785 -8.484 16.173 1.00 32.98 251 VAL A C 1
ATOM 1555 O O . VAL A 1 251 ? -11.492 -9.663 16.419 1.00 30.91 251 VAL A O 1
ATOM 1559 N N . GLY A 1 252 ? -13.013 -7.997 16.272 1.00 33.33 252 GLY A N 1
ATOM 1560 C CA . GLY A 1 252 ? -14.188 -8.881 16.397 1.00 36.50 252 GLY A CA 1
ATOM 1561 C C . GLY A 1 252 ? -15.256 -8.551 15.349 1.00 36.01 252 GLY A C 1
ATOM 1562 O O . GLY A 1 252 ? -15.320 -7.409 14.879 1.00 34.56 252 GLY A O 1
ATOM 1563 N N . PRO A 1 253 ? -16.099 -9.545 14.969 1.00 35.61 253 PRO A N 1
ATOM 1564 C CA . PRO A 1 253 ? -17.192 -9.238 14.022 1.00 33.05 253 PRO A CA 1
ATOM 1565 C C . PRO A 1 253 ? -18.290 -8.431 14.679 1.00 32.71 253 PRO A C 1
ATOM 1566 O O . PRO A 1 253 ? -18.464 -8.492 15.888 1.00 31.57 253 PRO A O 1
ATOM 1570 N N . VAL A 1 254 ? -18.975 -7.618 13.899 1.00 31.63 254 VAL A N 1
ATOM 1571 C CA . VAL A 1 254 ? -20.140 -6.898 14.415 1.00 33.16 254 VAL A CA 1
ATOM 1572 C C . VAL A 1 254 ? -21.262 -7.245 13.457 1.00 37.86 254 VAL A C 1
ATOM 1573 O O . VAL A 1 254 ? -21.082 -7.084 12.243 1.00 35.84 254 VAL A O 1
ATOM 1577 N N . ASP A 1 255 ? -22.401 -7.716 13.977 1.00 40.13 255 ASP A N 1
ATOM 1578 C CA . ASP A 1 255 ? -23.473 -8.231 13.110 1.00 43.17 255 ASP A CA 1
ATOM 1579 C C . ASP A 1 255 ? -24.642 -7.288 13.073 1.00 43.74 255 ASP A C 1
ATOM 1580 O O . ASP A 1 255 ? -24.921 -6.603 14.050 1.00 43.09 255 ASP A O 1
ATOM 1585 N N . VAL A 1 256 ? -25.301 -7.236 11.920 1.00 42.42 256 VAL A N 1
ATOM 1586 C CA . VAL A 1 256 ? -26.546 -6.525 11.761 1.00 40.99 256 VAL A CA 1
ATOM 1587 C C . VAL A 1 256 ? -27.531 -7.640 11.427 1.00 42.39 256 VAL A C 1
ATOM 1588 O O . VAL A 1 256 ? -27.461 -8.248 10.357 1.00 42.65 256 VAL A O 1
ATOM 1592 N N . SER A 1 257 ? -28.406 -7.946 12.374 1.00 42.85 257 SER A N 1
ATOM 1593 C CA . SER A 1 257 ? -29.342 -9.060 12.184 1.00 45.13 257 SER A CA 1
ATOM 1594 C C . SER A 1 257 ? -30.749 -8.589 11.811 1.00 42.75 257 SER A C 1
ATOM 1595 O O . SER A 1 257 ? -31.479 -9.331 11.142 1.00 38.52 257 SER A O 1
ATOM 1598 N N . ASP A 1 258 ? -31.122 -7.366 12.208 1.00 40.67 258 ASP A N 1
ATOM 1599 C CA . ASP A 1 258 ? -32.446 -6.809 11.828 1.00 43.47 258 ASP A CA 1
ATOM 1600 C C . ASP A 1 258 ? -32.595 -6.808 10.301 1.00 42.10 258 ASP A C 1
ATOM 1601 O O . ASP A 1 258 ? -31.824 -6.142 9.601 1.00 43.99 258 ASP A O 1
ATOM 1606 N N . PRO A 1 259 ? -33.573 -7.562 9.766 1.00 43.94 259 PRO A N 1
ATOM 1607 C CA . PRO A 1 259 ? -33.561 -7.753 8.308 1.00 44.32 259 PRO A CA 1
ATOM 1608 C C . PRO A 1 259 ? -33.856 -6.480 7.522 1.00 41.43 259 PRO A C 1
ATOM 1609 O O . PRO A 1 259 ? -33.433 -6.372 6.364 1.00 40.55 259 PRO A O 1
ATOM 1613 N N . GLN A 1 260 ? -34.574 -5.539 8.145 1.00 44.27 260 GLN A N 1
ATOM 1614 C CA . GLN A 1 260 ? -34.876 -4.245 7.528 1.00 44.80 260 GLN A CA 1
ATOM 1615 C C . GLN A 1 260 ? -33.604 -3.433 7.349 1.00 42.06 260 GLN A C 1
ATOM 1616 O O . GLN A 1 260 ? -33.320 -2.981 6.246 1.00 41.22 260 GLN A O 1
ATOM 1622 N N . LEU A 1 261 ? -32.841 -3.279 8.435 1.00 40.46 261 LEU A N 1
ATOM 1623 C CA . LEU A 1 261 ? -31.561 -2.550 8.404 1.00 40.02 261 LEU A CA 1
ATOM 1624 C C . LEU A 1 261 ? -30.526 -3.225 7.525 1.00 38.83 261 LEU A C 1
ATOM 1625 O O . LEU A 1 261 ? -29.778 -2.551 6.819 1.00 32.82 261 LEU A O 1
ATOM 1630 N N . ARG A 1 262 ? -30.478 -4.558 7.553 1.00 34.80 262 ARG A N 1
ATOM 1631 C CA . ARG A 1 262 ? -29.517 -5.283 6.743 1.00 34.85 262 ARG A CA 1
ATOM 1632 C C . ARG A 1 262 ? -29.770 -4.995 5.254 1.00 34.45 262 ARG A C 1
ATOM 1633 O O . ARG A 1 262 ? -28.840 -4.984 4.469 1.00 33.69 262 ARG A O 1
ATOM 1641 N N . LYS A 1 263 ? -31.025 -4.716 4.865 1.00 34.59 263 LYS A N 1
ATOM 1642 C CA . LYS A 1 263 ? -31.290 -4.374 3.472 1.00 34.65 263 LYS A CA 1
ATOM 1643 C C . LYS A 1 263 ? -30.599 -3.069 3.056 1.00 33.14 263 LYS A C 1
ATOM 1644 O O . LYS A 1 263 ? -30.313 -2.885 1.878 1.00 32.28 263 LYS A O 1
ATOM 1650 N N . LEU A 1 264 ? -30.265 -2.212 4.021 1.00 28.87 264 LEU A N 1
ATOM 1651 C CA . LEU A 1 264 ? -29.521 -0.955 3.696 1.00 29.57 264 LEU A CA 1
ATOM 1652 C C . LEU A 1 264 ? -28.010 -1.202 3.547 1.00 29.02 264 LEU A C 1
ATOM 1653 O O . LEU A 1 264 ? -27.295 -0.427 2.908 1.00 27.00 264 LEU A O 1
ATOM 1658 N N . VAL A 1 265 ? -27.533 -2.296 4.144 1.00 26.90 265 VAL A N 1
ATOM 1659 C CA . VAL A 1 265 ? -26.099 -2.646 4.082 1.00 25.89 265 VAL A CA 1
ATOM 1660 C C . VAL A 1 265 ? -25.936 -4.154 3.760 1.00 27.80 265 VAL A C 1
ATOM 1661 O O . VAL A 1 265 ? -25.324 -4.915 4.550 1.00 28.64 265 VAL A O 1
ATOM 1665 N N . PRO A 1 266 ? -26.478 -4.589 2.601 1.00 28.77 266 PRO A N 1
ATOM 1666 C CA . PRO A 1 266 ? -26.793 -6.030 2.494 1.00 33.58 266 PRO A CA 1
ATOM 1667 C C . PRO A 1 266 ? -25.606 -6.993 2.703 1.00 37.40 266 PRO A C 1
ATOM 1668 O O . PRO A 1 266 ? -25.696 -7.951 3.484 1.00 40.58 266 PRO A O 1
ATOM 1672 N N . ASP A 1 267 ? -24.517 -6.730 2.011 1.00 32.11 267 ASP A N 1
ATOM 1673 C CA . ASP A 1 267 ? -23.345 -7.592 2.086 1.00 31.20 267 ASP A CA 1
ATOM 1674 C C . ASP A 1 267 ? -22.165 -6.933 2.808 1.00 29.54 267 ASP A C 1
ATOM 1675 O O . ASP A 1 267 ? -21.022 -7.383 2.663 1.00 28.01 267 ASP A O 1
ATOM 1680 N N . VAL A 1 268 ? -22.435 -5.860 3.552 1.00 26.76 268 VAL A N 1
ATOM 1681 C CA . VAL A 1 268 ? -21.375 -5.182 4.289 1.00 24.99 268 VAL A CA 1
ATOM 1682 C C . VAL A 1 268 ? -20.948 -6.032 5.491 1.00 25.45 268 VAL A C 1
A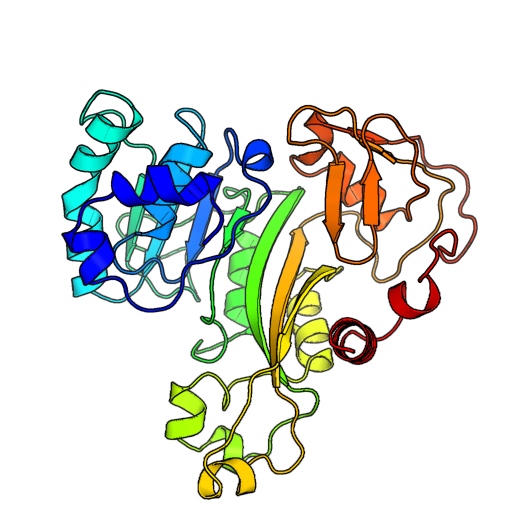TOM 1683 O O . VAL A 1 268 ? -21.799 -6.528 6.249 1.00 23.43 268 VAL A O 1
ATOM 1687 N N . GLN A 1 269 ? -19.633 -6.181 5.681 1.00 26.04 269 GLN A N 1
ATOM 1688 C CA . GLN A 1 269 ? -19.126 -6.838 6.889 1.00 26.63 269 GLN A CA 1
ATOM 1689 C C . GLN A 1 269 ? -18.575 -5.758 7.770 1.00 25.43 269 GLN A C 1
ATOM 1690 O O . GLN A 1 269 ? -17.714 -4.982 7.341 1.00 25.05 269 GLN A O 1
ATOM 1696 N N . PHE A 1 270 ? -19.128 -5.671 8.968 1.00 23.06 270 PHE A N 1
ATOM 1697 C CA . PHE A 1 270 ? -18.642 -4.735 9.976 1.00 23.01 270 PHE A CA 1
ATOM 1698 C C . PHE A 1 270 ? -17.738 -5.424 10.998 1.00 23.70 270 PHE A C 1
ATOM 1699 O O . PHE A 1 270 ? -17.890 -6.640 11.310 1.00 24.89 270 PHE A O 1
ATOM 1707 N N . TYR A 1 271 ? -16.796 -4.643 11.499 1.00 23.68 271 TYR A N 1
ATOM 1708 C CA . TYR A 1 271 ? -15.812 -5.115 12.479 1.00 24.87 271 TYR A CA 1
ATOM 1709 C C . TYR A 1 271 ? -15.597 -4.120 13.558 1.00 24.25 271 TYR A C 1
ATOM 1710 O O . TYR A 1 271 ? -15.547 -2.911 13.301 1.00 26.03 271 TYR A O 1
ATOM 1719 N N . SER A 1 272 ? -15.351 -4.611 14.772 1.00 23.49 272 SER A N 1
ATOM 1720 C CA . SER A 1 272 ? -14.873 -3.738 15.818 1.00 25.36 272 SER A CA 1
ATOM 1721 C C . SER A 1 272 ? -13.360 -3.950 15.874 1.00 25.86 272 SER A C 1
ATOM 1722 O O . SER A 1 272 ? -12.903 -5.044 16.181 1.00 28.05 272 SER A O 1
ATOM 1725 N N . CYS A 1 273 ? -12.596 -2.914 15.546 1.00 23.21 273 CYS A N 1
ATOM 1726 C CA . CYS A 1 273 ? -11.150 -3.047 15.479 1.00 24.28 273 CYS A CA 1
ATOM 1727 C C . CYS A 1 273 ? -10.492 -2.205 16.546 1.00 23.56 273 CYS A C 1
ATOM 1728 O O . CYS A 1 273 ? -10.818 -1.022 16.720 1.00 24.12 273 CYS A O 1
ATOM 1731 N N . THR A 1 274 ? -9.514 -2.809 17.211 1.00 21.81 274 THR A N 1
ATOM 1732 C CA . THR A 1 274 ? -8.619 -2.057 18.095 1.00 21.77 274 THR A CA 1
ATOM 1733 C C . THR A 1 274 ? -7.331 -1.812 17.321 1.00 19.93 274 THR A C 1
ATOM 1734 O O . THR A 1 274 ? -6.673 -2.773 16.882 1.00 22.99 274 THR A O 1
ATOM 1738 N N . PHE A 1 275 ? -7.022 -0.532 17.116 1.00 22.12 275 PHE A N 1
ATOM 1739 C CA . PHE A 1 275 ? -5.806 -0.102 16.430 1.00 21.46 275 PHE A CA 1
ATOM 1740 C C . PHE A 1 275 ? -4.949 0.679 17.372 1.00 21.70 275 PHE A C 1
ATOM 1741 O O . PHE A 1 275 ? -5.456 1.376 18.273 1.00 21.74 275 PHE A O 1
ATOM 1749 N N . ARG A 1 276 ? -3.654 0.603 17.123 1.00 22.10 276 ARG A N 1
ATOM 1750 C CA . ARG A 1 276 ? -2.723 1.543 17.759 1.00 21.32 276 ARG A CA 1
ATOM 1751 C C . ARG A 1 276 ? -1.980 2.332 16.702 1.00 21.94 276 ARG A C 1
ATOM 1752 O O . ARG A 1 276 ? -1.448 1.782 15.759 1.00 21.10 276 ARG A O 1
ATOM 1760 N N . CYS A 1 277 ? -2.038 3.643 16.822 1.00 22.34 277 CYS A N 1
ATOM 1761 C CA . CYS A 1 277 ? -1.420 4.524 15.823 1.00 23.63 277 CYS A CA 1
ATOM 1762 C C . CYS A 1 277 ? -0.441 5.429 16.583 1.00 22.00 277 CYS A C 1
ATOM 1763 O O . CYS A 1 277 ? -0.865 6.313 17.333 1.00 24.70 277 CYS A O 1
ATOM 1766 N N . PHE A 1 278 ? 0.854 5.183 16.405 1.00 22.16 278 PHE A N 1
ATOM 1767 C CA . PHE A 1 278 ? 1.909 5.945 17.089 1.00 23.51 278 PHE A CA 1
ATOM 1768 C C . PHE A 1 278 ? 2.198 7.218 16.315 1.00 25.84 278 PHE A C 1
ATOM 1769 O O . PHE A 1 278 ? 2.188 7.209 15.064 1.00 24.83 278 PHE A O 1
ATOM 1777 N N . LYS A 1 279 ? 2.520 8.274 17.068 1.00 24.77 279 LYS A N 1
ATOM 1778 C CA . LYS A 1 279 ? 2.994 9.545 16.533 1.00 25.06 279 LYS A CA 1
ATOM 1779 C C . LYS A 1 279 ? 4.505 9.512 16.684 1.00 26.88 279 LYS A C 1
ATOM 1780 O O . LYS A 1 279 ? 5.046 9.735 17.776 1.00 28.33 279 LYS A O 1
ATOM 1786 N N . VAL A 1 280 ? 5.175 9.200 15.589 1.00 26.44 280 VAL A N 1
ATOM 1787 C CA . VAL A 1 280 ? 6.627 9.065 15.583 1.00 28.02 280 VAL A CA 1
ATOM 1788 C C . VAL A 1 280 ? 7.105 9.660 14.277 1.00 25.91 280 VAL A C 1
ATOM 1789 O O . VAL A 1 280 ? 6.719 9.212 13.200 1.00 24.64 280 VAL A O 1
ATOM 1793 N N . ALA A 1 281 ? 7.930 10.715 14.392 1.00 26.70 281 ALA A N 1
ATOM 1794 C CA . ALA A 1 281 ? 8.315 11.514 13.246 1.00 28.07 281 ALA A CA 1
ATOM 1795 C C . ALA A 1 281 ? 9.008 10.743 12.141 1.00 27.67 281 ALA A C 1
ATOM 1796 O O . ALA A 1 281 ? 8.856 11.078 10.964 1.00 31.14 281 ALA A O 1
ATOM 1798 N N . THR A 1 282 ? 9.733 9.696 12.520 1.00 28.33 282 THR A N 1
ATOM 1799 C CA . THR A 1 282 ? 10.558 8.966 11.561 1.00 28.28 282 THR A CA 1
ATOM 1800 C C . THR A 1 282 ? 9.846 7.784 10.862 1.00 27.32 282 THR A C 1
ATOM 1801 O O . THR A 1 282 ? 10.472 7.047 10.101 1.00 29.76 282 THR A O 1
ATOM 1805 N N . LEU A 1 283 ? 8.560 7.548 11.161 1.00 26.93 283 LEU A N 1
ATOM 1806 C CA . LEU A 1 283 ? 7.819 6.518 10.429 1.00 25.11 283 LEU A CA 1
ATOM 1807 C C . LEU A 1 283 ? 7.707 6.823 8.943 1.00 28.01 283 LEU A C 1
ATOM 1808 O O . LEU A 1 283 ? 7.457 7.970 8.572 1.00 29.10 283 LEU A O 1
ATOM 1813 N N . GLU A 1 284 ? 7.851 5.784 8.124 1.00 25.12 284 GLU A N 1
ATOM 1814 C CA . GLU A 1 284 ? 7.591 5.851 6.669 1.00 27.19 284 GLU A CA 1
ATOM 1815 C C . GLU A 1 284 ? 6.270 5.187 6.336 1.00 26.89 284 GLU A C 1
ATOM 1816 O O . GLU A 1 284 ? 5.701 4.484 7.171 1.00 29.50 284 GLU A O 1
ATOM 1822 N N . ALA A 1 285 ? 5.779 5.402 5.115 1.00 28.92 285 ALA A N 1
ATOM 1823 C CA . ALA A 1 285 ? 4.554 4.752 4.645 1.00 29.87 285 ALA A CA 1
ATOM 1824 C C . ALA A 1 285 ? 4.715 3.247 4.504 1.00 30.45 285 ALA A C 1
ATOM 1825 O O . ALA A 1 285 ? 3.733 2.506 4.500 1.00 31.98 285 ALA A O 1
ATOM 1827 N N . THR A 1 286 ? 5.951 2.776 4.365 1.00 27.08 286 THR A N 1
ATOM 1828 C CA . THR A 1 286 ? 6.165 1.359 4.118 1.00 26.60 286 THR A CA 1
ATOM 1829 C C . THR A 1 286 ? 7.039 0.745 5.216 1.00 24.55 286 THR A C 1
ATOM 1830 O O . THR A 1 286 ? 7.592 1.462 6.054 1.00 24.54 286 THR A O 1
ATOM 1834 N N . ARG A 1 287 ? 7.105 -0.581 5.201 1.00 24.83 287 ARG A N 1
ATOM 1835 C CA . ARG A 1 287 ? 7.747 -1.333 6.264 1.00 23.29 287 ARG A CA 1
ATOM 1836 C C . ARG A 1 287 ? 9.049 -1.947 5.713 1.00 22.74 287 ARG A C 1
ATOM 1837 O O . ARG A 1 287 ? 9.036 -2.960 5.036 1.00 23.62 287 ARG A O 1
ATOM 1845 N N . GLU A 1 288 ? 10.146 -1.252 6.009 1.00 20.88 288 GLU A N 1
ATOM 1846 C CA . GLU A 1 288 ? 11.445 -1.458 5.398 1.00 19.93 288 GLU A CA 1
ATOM 1847 C C . GLU A 1 288 ? 12.402 -2.172 6.347 1.00 20.02 288 GLU A C 1
ATOM 1848 O O . GLU A 1 288 ? 12.401 -1.940 7.540 1.00 21.06 288 GLU A O 1
ATOM 1854 N N . ASP A 1 289 ? 13.243 -3.016 5.784 1.00 21.02 289 ASP A N 1
ATOM 1855 C CA . ASP A 1 289 ? 14.181 -3.767 6.589 1.00 20.16 289 ASP A CA 1
ATOM 1856 C C . ASP A 1 289 ? 15.511 -3.067 6.653 1.00 20.47 289 ASP A C 1
ATOM 1857 O O . ASP A 1 289 ? 16.123 -2.837 5.618 1.00 23.03 289 ASP A O 1
ATOM 1862 N N . TYR A 1 290 ? 15.962 -2.761 7.877 1.00 22.00 290 TYR A N 1
ATOM 1863 C CA . TYR A 1 290 ? 17.300 -2.176 8.075 1.00 22.26 290 TYR A CA 1
ATOM 1864 C C . TYR A 1 290 ? 18.145 -3.087 8.934 1.00 24.50 290 TYR A C 1
ATOM 1865 O O . TYR A 1 290 ? 19.056 -2.606 9.627 1.00 26.66 290 TYR A O 1
ATOM 1874 N N . GLY A 1 291 ? 17.815 -4.386 8.882 1.00 26.28 291 GLY A N 1
ATOM 1875 C CA . GLY A 1 291 ? 18.559 -5.449 9.534 1.00 27.89 291 GLY A CA 1
ATOM 1876 C C . GLY A 1 291 ? 18.424 -5.515 11.034 1.00 30.33 291 GLY A C 1
ATOM 1877 O O . GLY A 1 291 ? 19.211 -6.213 11.690 1.00 29.97 291 GLY A O 1
ATOM 1878 N N . GLN A 1 292 ? 17.418 -4.844 11.584 1.00 25.68 292 GLN A N 1
ATOM 1879 C CA . GLN A 1 292 ? 17.306 -4.692 13.046 1.00 26.15 292 GLN A CA 1
ATOM 1880 C C . GLN A 1 292 ? 16.632 -5.863 13.757 1.00 25.97 292 GLN A C 1
ATOM 1881 O O . GLN A 1 292 ? 15.860 -6.642 13.152 1.00 25.71 292 GLN A O 1
ATOM 1887 N N . SER A 1 293 ? 16.977 -6.021 15.041 1.00 26.74 293 SER A N 1
ATOM 1888 C CA . SER A 1 293 ? 16.221 -6.896 15.937 1.00 26.35 293 SER A CA 1
ATOM 1889 C C . SER A 1 293 ? 15.813 -6.089 17.161 1.00 24.68 293 SER A C 1
ATOM 1890 O O . SER A 1 293 ? 16.492 -5.128 17.548 1.00 28.01 293 SER A O 1
ATOM 1893 N N . ALA A 1 294 ? 14.708 -6.484 17.788 1.00 25.23 294 ALA A N 1
ATOM 1894 C CA . ALA A 1 294 ? 14.327 -5.880 19.086 1.00 26.27 294 ALA A CA 1
ATOM 1895 C C . ALA A 1 294 ? 14.193 -7.025 20.066 1.00 25.13 294 ALA A C 1
ATOM 1896 O O . ALA A 1 294 ? 13.661 -8.079 19.730 1.00 24.69 294 ALA A O 1
ATOM 1898 N N . THR A 1 295 ? 14.631 -6.779 2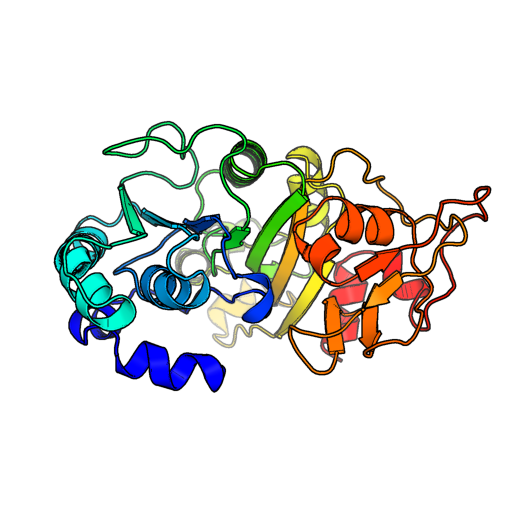1.295 1.00 24.57 295 THR A N 1
ATOM 1899 C CA . THR A 1 295 ? 14.574 -7.805 22.337 1.00 28.10 295 THR A CA 1
ATOM 1900 C C . THR A 1 295 ? 13.856 -7.187 23.516 1.00 24.48 295 THR A C 1
ATOM 1901 O O . THR A 1 295 ? 14.245 -6.120 24.036 1.00 26.95 295 THR A O 1
ATOM 1905 N N . TYR A 1 296 ? 12.764 -7.829 23.889 1.00 27.31 296 TYR A N 1
ATOM 1906 C CA . TYR A 1 296 ? 11.973 -7.385 25.025 1.00 28.79 296 TYR A CA 1
ATOM 1907 C C . TYR A 1 296 ? 12.756 -7.828 26.280 1.00 29.89 296 TYR A C 1
ATOM 1908 O O . TYR A 1 296 ? 13.184 -8.977 26.357 1.00 31.95 296 TYR A O 1
ATOM 1917 N N . LEU A 1 297 ? 12.944 -6.900 27.214 1.00 27.95 297 LEU A N 1
ATOM 1918 C CA . LEU A 1 297 ? 13.819 -7.160 28.378 1.00 33.69 297 LEU A CA 1
ATOM 1919 C C . LEU A 1 297 ? 13.089 -7.772 29.576 1.00 35.43 297 LEU A C 1
ATOM 1920 O O . LEU A 1 297 ? 13.724 -8.171 30.551 1.00 39.85 297 LEU A O 1
ATOM 1925 N N . GLY A 1 298 ? 11.762 -7.851 29.506 1.00 33.35 298 GLY A N 1
ATOM 1926 C CA . GLY A 1 298 ? 10.940 -8.284 30.642 1.00 35.90 298 GLY A CA 1
ATOM 1927 C C . GLY A 1 298 ? 10.448 -7.143 31.498 1.00 36.17 298 GLY A C 1
ATOM 1928 O O . GLY A 1 298 ? 10.850 -5.993 31.333 1.00 38.54 298 GLY A O 1
ATOM 1929 N N . GLY A 1 299 ? 9.550 -7.451 32.427 1.00 40.26 299 GLY A N 1
ATOM 1930 C CA . GLY A 1 299 ? 9.215 -6.459 33.442 1.00 44.17 299 GLY A CA 1
ATOM 1931 C C . GLY A 1 299 ? 7.804 -5.930 33.375 1.00 46.01 299 GLY A C 1
ATOM 1932 O O . GLY A 1 299 ? 7.318 -5.360 34.349 1.00 48.89 299 GLY A O 1
ATOM 1933 N N . ILE A 1 300 ? 7.161 -6.087 32.217 1.00 43.39 300 ILE A N 1
ATOM 1934 C CA . ILE A 1 300 ? 5.738 -5.773 32.081 1.00 39.82 300 ILE A CA 1
ATOM 1935 C C . ILE A 1 300 ? 4.964 -6.969 31.519 1.00 40.54 300 ILE A C 1
ATOM 1936 O O . ILE A 1 300 ? 3.991 -6.807 30.771 1.00 40.73 300 ILE A O 1
ATOM 1941 N N . GLY A 1 301 ? 5.424 -8.168 31.879 1.00 39.30 301 GLY A N 1
ATOM 1942 C CA . GLY A 1 301 ? 4.764 -9.417 31.507 1.00 40.31 301 GLY A CA 1
ATOM 1943 C C . GLY A 1 301 ? 5.701 -10.478 30.948 1.00 40.81 301 GLY A C 1
ATOM 1944 O O . GLY A 1 301 ? 6.862 -10.207 30.655 1.00 43.30 301 GLY A O 1
ATOM 1945 N N . GLU A 1 302 ? 5.210 -11.696 30.792 1.00 44.22 302 GLU A N 1
ATOM 1946 C CA . GLU A 1 302 ? 6.052 -12.760 30.240 1.00 44.94 302 GLU A CA 1
ATOM 1947 C C . GLU A 1 302 ? 6.518 -12.454 28.819 1.00 44.05 302 GLU A C 1
ATOM 1948 O O . GLU A 1 302 ? 7.622 -12.837 28.425 1.00 42.10 302 GLU A O 1
ATOM 1954 N N . GLU A 1 303 ? 5.660 -11.788 28.052 1.00 39.84 303 GLU A N 1
ATOM 1955 C CA . GLU A 1 303 ? 6.004 -11.408 26.676 1.00 37.11 303 GLU A CA 1
ATOM 1956 C C . GLU A 1 303 ? 5.344 -10.095 26.376 1.00 34.35 303 GLU A C 1
ATOM 1957 O O . GLU A 1 303 ? 4.445 -9.699 27.083 1.00 34.28 303 GLU A O 1
ATOM 1963 N N . PHE A 1 304 ? 5.782 -9.408 25.322 1.00 29.98 304 PHE A N 1
ATOM 1964 C CA . PHE A 1 304 ? 5.129 -8.150 24.964 1.00 30.21 304 PHE A CA 1
ATOM 1965 C C . PHE A 1 304 ? 4.544 -8.272 23.559 1.00 29.56 304 PHE A C 1
ATOM 1966 O O . PHE A 1 304 ? 5.291 -8.489 22.600 1.00 31.14 304 PHE A O 1
ATOM 1974 N N . LYS A 1 305 ? 3.222 -8.129 23.442 1.00 29.80 305 LYS A N 1
ATOM 1975 C CA . LYS A 1 305 ? 2.563 -8.189 22.125 1.00 28.79 305 LYS A CA 1
ATOM 1976 C C . LYS A 1 305 ? 2.331 -6.774 21.649 1.00 28.82 305 LYS A C 1
ATOM 1977 O O . LYS A 1 305 ? 1.529 -6.050 22.212 1.00 29.74 305 LYS A O 1
ATOM 1983 N N . LEU A 1 306 ? 3.065 -6.360 20.631 1.00 27.04 306 LEU A N 1
ATOM 1984 C CA . LEU A 1 306 ? 2.907 -5.019 20.101 1.00 25.67 306 LEU A CA 1
ATOM 1985 C C . LEU A 1 306 ? 1.639 -4.937 19.222 1.00 24.07 306 LEU A C 1
ATOM 1986 O O . LEU A 1 306 ? 0.845 -3.991 19.319 1.00 25.67 306 LEU A O 1
ATOM 1991 N N . ASP A 1 307 ? 1.477 -5.923 18.368 1.00 22.67 307 ASP A N 1
ATOM 1992 C CA . ASP A 1 307 ? 0.330 -5.963 17.466 1.00 23.14 307 ASP A CA 1
ATOM 1993 C C . ASP A 1 307 ? 0.145 -7.397 16.999 1.00 23.14 307 ASP A C 1
ATOM 1994 O O . ASP A 1 307 ? 0.836 -8.308 17.449 1.00 26.60 307 ASP A O 1
ATOM 1999 N N . ARG A 1 308 ? -0.763 -7.620 16.056 1.00 23.44 308 ARG A N 1
ATOM 2000 C CA . ARG A 1 308 ? -1.020 -9.007 15.634 1.00 25.70 308 ARG A CA 1
ATOM 2001 C C . ARG A 1 308 ? 0.156 -9.609 14.845 1.00 25.44 308 ARG A C 1
ATOM 2002 O O . ARG A 1 308 ? 0.140 -10.813 14.590 1.00 28.60 308 ARG A O 1
ATOM 2010 N N . PHE A 1 309 ? 1.142 -8.797 14.437 1.00 24.87 309 PHE A N 1
ATOM 2011 C CA . PHE A 1 309 ? 2.310 -9.333 13.683 1.00 25.45 309 PHE A CA 1
ATOM 2012 C C . PHE A 1 309 ? 3.581 -9.552 14.525 1.00 24.19 309 PHE A C 1
ATOM 2013 O O . PHE A 1 309 ? 4.422 -10.380 14.188 1.00 24.70 309 PHE A O 1
ATOM 2021 N N . PHE A 1 310 ? 3.698 -8.799 15.611 1.00 24.93 310 PHE A N 1
ATOM 2022 C CA . PHE A 1 310 ? 4.914 -8.764 16.415 1.00 24.55 310 PHE A CA 1
ATOM 2023 C C . PHE A 1 310 ? 4.660 -9.107 17.871 1.00 25.35 310 PHE A C 1
ATOM 2024 O O . PHE A 1 310 ? 4.091 -8.297 18.618 1.00 25.20 310 PHE A O 1
ATOM 2032 N N . THR A 1 311 ? 5.139 -10.307 18.260 1.00 25.41 311 THR A N 1
ATOM 2033 C CA . THR A 1 311 ? 5.164 -10.743 19.676 1.00 27.14 311 THR A CA 1
ATOM 2034 C C . THR A 1 311 ? 6.622 -10.957 20.066 1.00 26.94 311 THR A C 1
ATOM 2035 O O . THR A 1 311 ? 7.371 -11.605 19.320 1.00 28.27 311 THR A O 1
ATOM 2039 N N . PHE A 1 312 ? 6.989 -10.424 21.230 1.00 25.89 312 PHE A N 1
ATOM 2040 C CA . PHE A 1 312 ? 8.375 -10.385 21.700 1.00 25.51 312 PHE A CA 1
ATOM 2041 C C . PHE A 1 312 ? 8.512 -11.169 23.007 1.00 26.78 312 PHE A C 1
ATOM 2042 O O . PHE A 1 312 ? 8.170 -10.657 24.081 1.00 27.86 312 PHE A O 1
ATOM 2050 N N . PRO A 1 313 ? 8.983 -12.415 22.916 1.00 27.61 313 PRO A N 1
ATOM 2051 C CA . PRO A 1 313 ? 9.186 -13.158 24.185 1.00 29.52 313 PRO A CA 1
ATOM 2052 C C . PRO A 1 313 ? 10.348 -12.552 24.976 1.00 31.90 313 PRO A C 1
ATOM 2053 O O . PRO A 1 313 ? 11.266 -11.981 24.391 1.00 31.85 313 PRO A O 1
ATOM 2057 N N . ARG A 1 314 ? 10.296 -12.659 26.311 1.00 33.40 314 ARG A N 1
ATOM 2058 C CA . ARG A 1 314 ? 11.365 -12.169 27.164 1.00 33.25 314 ARG A CA 1
ATOM 2059 C C . ARG A 1 314 ? 12.723 -12.700 26.704 1.00 31.92 314 ARG A C 1
ATOM 2060 O O . ARG A 1 314 ? 12.897 -13.924 26.555 1.00 32.72 314 ARG A O 1
ATOM 2068 N N . GLU A 1 315 ? 13.659 -11.772 26.478 1.00 31.61 315 GLU A N 1
ATOM 2069 C CA . GLU A 1 315 ? 15.063 -12.071 26.161 1.00 36.55 315 GLU A CA 1
ATOM 2070 C C . GLU A 1 315 ? 15.325 -12.847 24.868 1.00 38.45 315 GLU A C 1
ATOM 2071 O O . GLU A 1 315 ? 16.398 -13.442 24.713 1.00 38.73 315 GLU A O 1
ATOM 2077 N N . LYS A 1 316 ? 14.374 -12.844 23.934 1.00 33.37 316 LYS A N 1
ATOM 2078 C CA . LYS A 1 316 ? 14.596 -13.453 22.622 1.00 32.87 316 LYS A CA 1
ATOM 2079 C C . LYS A 1 316 ? 14.587 -12.354 21.551 1.00 33.98 316 LYS A C 1
ATOM 2080 O O . LYS A 1 316 ? 13.664 -11.546 21.540 1.00 32.56 316 LYS A O 1
ATOM 2086 N N . PRO A 1 317 ? 15.640 -12.282 20.707 1.00 31.81 317 PRO A N 1
ATOM 2087 C CA . PRO A 1 317 ? 15.632 -11.247 19.669 1.00 28.04 317 PRO A CA 1
ATOM 2088 C C . PRO A 1 317 ? 14.609 -11.598 18.611 1.00 25.87 317 PRO A C 1
ATOM 2089 O O . PRO A 1 317 ? 14.415 -12.778 18.255 1.00 26.86 317 PRO A O 1
ATOM 2093 N N . VAL A 1 318 ? 13.938 -10.559 18.097 1.00 25.62 318 VAL A N 1
ATOM 2094 C CA . VAL A 1 318 ? 12.911 -10.723 17.074 1.00 23.54 318 VAL A CA 1
ATOM 2095 C C . VAL A 1 318 ? 13.240 -9.699 15.973 1.00 20.77 318 VAL A C 1
ATOM 2096 O O . VAL A 1 318 ? 13.440 -8.477 16.258 1.00 23.81 318 VAL A O 1
ATOM 2100 N N . ARG A 1 319 ? 13.324 -10.168 14.723 1.00 23.28 319 ARG A N 1
ATOM 2101 C CA . ARG A 1 319 ? 13.686 -9.278 13.636 1.00 22.13 319 ARG A CA 1
ATOM 2102 C C . ARG A 1 319 ? 12.543 -8.260 13.452 1.00 21.30 319 ARG A C 1
ATOM 2103 O O . ARG A 1 319 ? 11.372 -8.647 13.554 1.00 22.43 319 ARG A O 1
ATOM 2111 N N . VAL A 1 320 ? 12.890 -7.001 13.176 1.00 22.43 320 VAL A N 1
ATOM 2112 C CA . VAL A 1 320 ? 11.826 -5.951 13.032 1.00 22.33 320 VAL A CA 1
ATOM 2113 C C . VAL A 1 320 ? 12.103 -5.035 11.856 1.00 22.63 320 VAL A C 1
ATOM 2114 O O . VAL A 1 320 ? 13.249 -4.816 11.518 1.00 23.73 320 VAL A O 1
ATOM 2118 N N . ASP A 1 321 ? 11.042 -4.499 11.224 1.00 21.18 321 ASP A N 1
ATOM 2119 C CA . ASP A 1 321 ? 11.235 -3.490 10.215 1.00 21.83 321 ASP A CA 1
ATOM 2120 C C . ASP A 1 321 ? 11.560 -2.227 10.960 1.00 19.51 321 ASP A C 1
ATOM 2121 O O . ASP A 1 321 ? 11.361 -2.166 12.200 1.00 20.49 321 ASP A O 1
ATOM 2126 N N . ARG A 1 322 ? 12.013 -1.199 10.235 1.00 20.62 322 ARG A N 1
ATOM 2127 C CA . ARG A 1 322 ? 12.465 0.033 10.871 1.00 22.01 322 ARG A CA 1
ATOM 2128 C C . ARG A 1 322 ? 11.363 0.869 11.509 1.00 22.39 322 ARG A C 1
ATOM 2129 O O . ARG A 1 322 ? 11.592 1.453 12.572 1.00 21.53 322 ARG A O 1
ATOM 2137 N N . ASN A 1 323 ? 10.162 0.873 10.919 1.00 21.96 323 ASN A N 1
ATOM 2138 C CA . ASN A 1 323 ? 9.010 1.529 11.592 1.00 22.51 323 ASN A CA 1
ATOM 2139 C C . ASN A 1 323 ? 8.792 0.958 13.013 1.00 22.31 323 ASN A C 1
ATOM 2140 O O . ASN A 1 323 ? 8.657 1.702 13.981 1.00 22.08 323 ASN A O 1
ATOM 2145 N N . THR A 1 324 ? 8.776 -0.368 13.120 1.00 21.75 324 THR A N 1
ATOM 2146 C CA . THR A 1 324 ? 8.632 -1.045 14.402 1.00 21.67 324 THR A CA 1
ATOM 2147 C C . THR A 1 324 ? 9.773 -0.692 15.372 1.00 22.52 324 THR A C 1
ATOM 2148 O O . THR A 1 324 ? 9.515 -0.383 16.532 1.00 23.39 324 THR A O 1
ATOM 2152 N N . ALA A 1 325 ? 11.007 -0.715 14.887 1.00 22.24 325 ALA A N 1
ATOM 2153 C CA . ALA A 1 325 ? 12.155 -0.240 15.677 1.00 20.12 325 ALA A CA 1
ATOM 2154 C C . ALA A 1 325 ? 11.976 1.171 16.192 1.00 22.31 325 ALA A C 1
ATOM 2155 O O . ALA A 1 325 ? 12.228 1.448 17.365 1.00 23.79 325 ALA A O 1
ATOM 2157 N N . GLU A 1 326 ? 11.561 2.055 15.311 1.00 22.41 326 GLU A N 1
ATOM 2158 C CA . GLU A 1 326 ? 11.354 3.458 15.681 1.00 23.75 326 GLU A CA 1
ATOM 2159 C C . GLU A 1 326 ? 10.231 3.644 16.686 1.00 24.96 326 GLU A C 1
ATOM 2160 O O . GLU A 1 326 ? 10.324 4.505 17.580 1.00 24.22 326 GLU A O 1
ATOM 2166 N N . ILE A 1 327 ? 9.151 2.871 16.518 1.00 24.27 327 ILE A N 1
ATOM 2167 C CA . ILE A 1 327 ? 8.050 2.857 17.517 1.00 23.74 3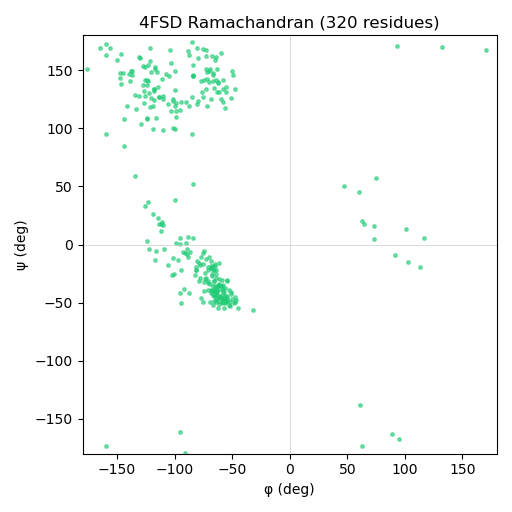27 ILE A CA 1
ATOM 2168 C C . ILE A 1 327 ? 8.580 2.458 18.909 1.00 23.32 327 ILE A C 1
ATOM 2169 O O . ILE A 1 327 ? 8.317 3.105 19.909 1.00 25.28 327 ILE A O 1
ATOM 2174 N N . ILE A 1 328 ? 9.383 1.407 18.953 1.00 25.54 328 ILE A N 1
ATOM 2175 C CA . ILE A 1 328 ? 9.924 0.932 20.222 1.00 26.57 328 ILE A CA 1
ATOM 2176 C C . ILE A 1 328 ? 10.859 1.990 20.805 1.00 28.62 328 ILE A C 1
ATOM 2177 O O . ILE A 1 328 ? 10.709 2.378 21.971 1.00 27.80 328 ILE A O 1
ATOM 2182 N N . ARG A 1 329 ? 11.772 2.486 19.984 1.00 27.69 329 ARG A N 1
ATOM 2183 C CA . ARG A 1 329 ? 12.774 3.452 20.465 1.00 27.83 329 ARG A CA 1
ATOM 2184 C C . ARG A 1 329 ? 12.207 4.788 20.956 1.00 30.09 329 ARG A C 1
ATOM 2185 O O . ARG A 1 329 ? 12.681 5.338 21.957 1.00 28.88 329 ARG A O 1
ATOM 2193 N N . HIS A 1 330 ? 11.218 5.344 20.250 1.00 29.47 330 HIS A N 1
ATOM 2194 C CA . HIS A 1 330 ? 10.775 6.699 20.554 1.00 30.24 330 HIS A CA 1
ATOM 2195 C C . HIS A 1 330 ? 9.572 6.785 21.446 1.00 29.93 330 HIS A C 1
ATOM 2196 O O . HIS A 1 330 ? 9.226 7.863 21.917 1.00 29.37 330 HIS A O 1
ATOM 2203 N N . SER A 1 331 ? 8.892 5.671 21.628 1.00 28.07 331 SER A N 1
ATOM 2204 C CA . SER A 1 331 ? 7.724 5.625 22.495 1.00 28.19 331 SER A CA 1
ATOM 2205 C C . SER A 1 331 ? 8.218 5.263 23.871 1.00 30.35 331 SER A C 1
ATOM 2206 O O . SER A 1 331 ? 9.431 5.015 24.077 1.00 30.65 331 SER A O 1
ATOM 2209 N N . ARG A 1 332 ? 7.268 5.160 24.788 1.00 28.15 332 ARG A N 1
ATOM 2210 C CA . ARG A 1 332 ? 7.553 4.821 26.178 1.00 27.74 332 ARG A CA 1
ATOM 2211 C C . ARG A 1 332 ? 8.072 3.377 26.304 1.00 28.56 332 ARG A C 1
ATOM 2212 O O . ARG A 1 332 ? 8.716 3.036 27.311 1.00 29.35 332 ARG A O 1
ATOM 2220 N N . LEU A 1 333 ? 7.832 2.539 25.279 1.00 27.23 333 LEU A N 1
ATOM 2221 C CA . LEU A 1 333 ? 8.223 1.122 25.296 1.00 27.02 333 LEU A CA 1
ATOM 2222 C C . LEU A 1 333 ? 9.745 0.883 25.339 1.00 27.47 333 LEU A C 1
ATOM 2223 O O . LEU A 1 333 ? 10.176 -0.242 25.651 1.00 29.73 333 LEU A O 1
ATOM 2228 N N . HIS A 1 334 ? 10.526 1.910 24.982 1.00 28.97 334 HIS A N 1
ATOM 2229 C CA . HIS A 1 334 ? 11.984 1.788 24.956 1.00 32.69 334 HIS A CA 1
ATOM 2230 C C . HIS A 1 334 ? 12.497 1.295 26.301 1.00 33.80 334 HIS A C 1
ATOM 2231 O O . HIS A 1 334 ? 13.498 0.591 26.378 1.00 31.46 334 HIS A O 1
ATOM 2238 N N . GLN A 1 335 ? 11.791 1.665 27.357 1.00 31.34 335 GLN A N 1
ATOM 2239 C CA . GLN A 1 335 ? 12.167 1.346 28.731 1.00 33.62 335 GLN A CA 1
ATOM 2240 C C . GLN A 1 335 ? 12.365 -0.147 28.932 1.00 34.07 335 GLN A C 1
ATOM 2241 O O . GLN A 1 335 ? 13.177 -0.560 29.773 1.00 35.10 335 GLN A O 1
ATOM 2247 N N . TRP A 1 336 ? 11.623 -0.952 28.165 1.00 31.21 336 TRP A N 1
ATOM 2248 C CA . TRP A 1 336 ? 11.644 -2.416 28.263 1.00 28.00 336 TRP A CA 1
ATOM 2249 C C . TRP A 1 336 ? 12.188 -3.154 27.078 1.00 26.65 336 TRP A C 1
ATOM 2250 O O . TRP A 1 336 ? 11.983 -4.361 26.956 1.00 27.26 336 TRP A O 1
ATOM 2261 N N . PHE A 1 337 ? 12.931 -2.457 26.215 1.00 27.38 337 PHE A N 1
ATOM 2262 C CA . PHE A 1 337 ? 13.449 -3.090 25.012 1.00 28.24 337 PHE A CA 1
ATOM 2263 C C . PHE A 1 337 ? 14.890 -2.722 24.742 1.00 27.49 337 PHE A C 1
ATOM 2264 O O . PHE A 1 337 ? 15.301 -1.595 25.028 1.00 28.29 337 PHE A O 1
ATOM 2272 N N . SER A 1 338 ? 15.601 -3.662 24.129 1.00 28.23 338 SER A N 1
ATOM 2273 C CA . SER A 1 338 ? 16.858 -3.397 23.419 1.00 26.70 338 SER A CA 1
ATOM 2274 C C . SER A 1 338 ? 16.645 -3.573 21.910 1.00 27.26 338 SER A C 1
ATOM 2275 O O . SER A 1 338 ? 16.225 -4.655 21.441 1.00 26.10 338 SER A O 1
ATOM 2278 N N . VAL A 1 339 ? 16.982 -2.524 21.185 1.00 27.10 339 VAL A N 1
ATOM 2279 C CA . VAL A 1 339 ? 16.763 -2.416 19.732 1.00 26.92 339 VAL A CA 1
ATOM 2280 C C . VAL A 1 339 ? 18.100 -2.193 19.059 1.00 28.80 339 VAL A C 1
ATOM 2281 O O . VAL A 1 339 ? 18.771 -1.190 19.290 1.00 31.59 339 VAL A O 1
ATOM 2285 N N . SER A 1 340 ? 18.479 -3.130 18.204 1.00 30.86 340 SER A N 1
ATOM 2286 C CA . SER A 1 340 ? 19.768 -2.989 17.481 1.00 31.08 340 SER A CA 1
ATOM 2287 C C . SER A 1 340 ? 19.849 -1.781 16.519 1.00 32.04 340 SER A C 1
ATOM 2288 O O . SER A 1 340 ? 18.836 -1.173 16.118 1.00 29.16 340 SER A O 1
ATOM 2291 N N . ALA A 1 341 ? 21.085 -1.423 16.181 1.00 33.52 341 ALA A N 1
ATOM 2292 C CA . ALA A 1 341 ? 21.380 -0.321 15.274 1.00 31.92 341 ALA A CA 1
ATOM 2293 C C . ALA A 1 341 ? 20.906 -0.608 13.839 1.00 27.79 341 ALA A C 1
ATOM 2294 O O . ALA A 1 341 ? 20.949 -1.738 13.406 1.00 29.34 341 ALA A O 1
ATOM 2296 N N . GLU A 1 342 ? 20.464 0.417 13.133 1.00 29.66 342 GLU A N 1
ATOM 2297 C CA . GLU A 1 342 ? 20.170 0.307 11.678 1.00 30.21 342 GLU A CA 1
ATOM 2298 C C . GLU A 1 342 ? 21.411 -0.051 10.906 1.00 32.90 342 GLU A C 1
ATOM 2299 O O . GLU A 1 342 ? 22.463 0.575 11.078 1.00 35.78 342 GLU A O 1
ATOM 2305 N N . GLN A 1 343 ? 21.295 -1.046 10.042 1.00 32.05 343 GLN A N 1
ATOM 2306 C CA . GLN A 1 343 ? 22.307 -1.357 9.064 1.00 33.75 343 GLN A CA 1
ATOM 2307 C C . GLN A 1 343 ? 21.942 -0.674 7.748 1.00 32.76 343 GLN A C 1
ATOM 2308 O O . GLN A 1 343 ? 21.155 0.270 7.725 1.00 33.88 343 GLN A O 1
ATOM 2314 N N . GLN A 1 344 ? 22.539 -1.150 6.662 1.00 33.16 344 GLN A N 1
ATOM 2315 C CA . GLN A 1 344 ? 22.159 -0.735 5.322 1.00 32.76 344 GLN A CA 1
ATOM 2316 C C . GLN A 1 344 ? 20.740 -1.244 5.059 1.00 31.66 344 GLN A C 1
ATOM 2317 O O . GLN A 1 344 ? 20.363 -2.311 5.527 1.00 29.82 344 GLN A O 1
ATOM 2323 N N . HIS A 1 345 ? 19.980 -0.491 4.277 1.00 29.49 345 HIS A N 1
ATOM 2324 C CA . HIS A 1 345 ? 18.659 -0.929 3.844 1.00 25.08 345 HIS A CA 1
ATOM 2325 C C . HIS A 1 345 ? 18.783 -2.221 3.106 1.00 24.22 345 HIS A C 1
ATOM 2326 O O . HIS A 1 345 ? 19.643 -2.395 2.222 1.00 23.73 345 HIS A O 1
ATOM 2333 N N . MET A 1 346 ? 17.904 -3.149 3.467 1.00 22.71 346 MET A N 1
ATOM 2334 C CA . MET A 1 346 ? 17.865 -4.497 2.880 1.00 24.72 346 MET A CA 1
ATOM 2335 C C . MET A 1 346 ? 16.623 -4.757 2.016 1.00 27.41 346 MET A C 1
ATOM 2336 O O . MET A 1 346 ? 16.364 -5.891 1.592 1.00 29.00 346 MET A O 1
ATOM 2341 N N . GLY A 1 347 ? 15.867 -3.709 1.705 1.00 24.47 347 GLY A N 1
ATOM 2342 C CA . GLY A 1 347 ? 14.618 -3.894 0.970 1.00 21.20 347 GLY A CA 1
ATOM 2343 C C . GLY A 1 347 ? 13.400 -3.999 1.848 1.00 18.95 347 GLY A C 1
ATOM 2344 O O . GLY A 1 347 ? 13.442 -3.777 3.039 1.00 20.62 347 GLY A O 1
ATOM 2345 N N . LEU A 1 348 ? 12.286 -4.420 1.259 1.00 21.45 348 LEU A N 1
ATOM 2346 C CA . LEU A 1 348 ? 11.075 -4.630 2.024 1.00 22.53 348 LEU A CA 1
ATOM 2347 C C . LEU A 1 348 ? 11.256 -5.647 3.154 1.00 21.86 348 LEU A C 1
ATOM 2348 O O . LEU A 1 348 ? 11.919 -6.676 2.951 1.00 20.95 348 LEU A O 1
ATOM 2353 N N . PHE A 1 349 ? 10.631 -5.409 4.311 1.00 21.64 349 PHE A N 1
ATOM 2354 C CA . PHE A 1 349 ? 10.764 -6.324 5.466 1.00 21.74 349 PHE A CA 1
ATOM 2355 C C . PHE A 1 349 ? 10.019 -7.622 5.251 1.00 22.97 349 PHE A C 1
ATOM 2356 O O . PHE A 1 349 ? 8.797 -7.637 5.080 1.00 24.28 349 PHE A O 1
ATOM 2364 N N . LYS A 1 350 ? 10.756 -8.735 5.258 1.00 22.13 350 LYS A N 1
ATOM 2365 C CA . LYS A 1 350 ? 10.138 -10.039 5.056 1.00 22.07 350 LYS A CA 1
ATOM 2366 C C . LYS A 1 350 ? 10.410 -11.054 6.175 1.00 23.44 350 LYS A C 1
ATOM 2367 O O . LYS A 1 350 ? 9.957 -12.183 6.088 1.00 23.89 350 LYS A O 1
ATOM 2373 N N . ALA A 1 351 ? 11.119 -10.632 7.218 1.00 22.41 351 ALA A N 1
ATOM 2374 C CA . ALA A 1 351 ? 11.539 -11.568 8.270 1.00 24.27 351 ALA A CA 1
ATOM 2375 C C . ALA A 1 351 ? 10.446 -11.797 9.333 1.00 23.75 351 ALA A C 1
ATOM 2376 O O . ALA A 1 351 ? 10.677 -11.658 10.525 1.00 26.51 351 ALA A O 1
ATOM 2378 N N . ASN A 1 352 ? 9.249 -12.146 8.862 1.00 24.41 352 ASN A N 1
ATOM 2379 C CA . ASN A 1 352 ? 8.072 -12.342 9.719 1.00 26.62 352 ASN A CA 1
ATOM 2380 C C . ASN A 1 352 ? 7.232 -13.427 9.075 1.00 25.68 352 ASN A C 1
ATOM 2381 O O . ASN A 1 352 ? 7.188 -13.512 7.834 1.00 25.36 352 ASN A O 1
ATOM 2386 N N . ASP A 1 353 ? 6.599 -14.298 9.872 1.00 27.13 353 ASP A N 1
ATOM 2387 C CA . ASP A 1 353 ? 5.952 -15.441 9.235 1.00 31.13 353 ASP A CA 1
ATOM 2388 C C . ASP A 1 353 ? 4.643 -15.023 8.541 1.00 29.80 353 ASP A C 1
ATOM 2389 O O . ASP A 1 353 ? 4.029 -15.809 7.860 1.00 32.37 353 ASP A O 1
ATOM 2394 N N . SER A 1 354 ? 4.234 -13.773 8.747 1.00 27.68 354 SER A N 1
ATOM 2395 C CA . SER A 1 354 ? 3.071 -13.217 8.035 1.00 27.79 354 SER A CA 1
ATOM 2396 C C . SER A 1 354 ? 3.463 -11.952 7.274 1.00 27.46 354 SER A C 1
ATOM 2397 O O . SER A 1 354 ? 2.674 -11.004 7.165 1.00 26.01 354 SER A O 1
ATOM 2400 N N . TYR A 1 355 ? 4.677 -11.922 6.718 1.00 24.95 355 TYR A N 1
ATOM 2401 C CA . TYR A 1 355 ? 5.128 -10.676 6.090 1.00 25.88 355 TYR A CA 1
ATOM 2402 C C . TYR A 1 355 ? 4.193 -10.233 4.939 1.00 23.66 355 TYR A C 1
ATOM 2403 O O . TYR A 1 355 ? 4.013 -9.029 4.772 1.00 24.63 355 TYR A O 1
ATOM 2412 N N . ALA A 1 356 ? 3.634 -11.184 4.182 1.00 24.11 356 ALA A N 1
ATOM 2413 C CA . ALA A 1 356 ? 2.690 -10.844 3.089 1.00 27.62 356 ALA A CA 1
ATOM 2414 C C . ALA A 1 356 ? 1.538 -9.986 3.617 1.00 28.01 356 ALA A C 1
ATOM 2415 O O . ALA A 1 356 ? 1.222 -8.941 3.042 1.00 29.04 356 ALA A O 1
ATOM 2417 N N . LEU A 1 357 ? 0.937 -10.424 4.727 1.00 27.14 357 LEU A N 1
ATOM 2418 C CA . LEU A 1 357 ? -0.199 -9.697 5.286 1.00 28.85 357 LEU A CA 1
ATOM 2419 C C . LEU A 1 357 ? 0.259 -8.433 5.953 1.00 28.46 357 LEU A C 1
ATOM 2420 O O . LEU A 1 357 ? -0.494 -7.463 5.998 1.00 27.29 357 LEU A O 1
ATOM 2425 N N . LEU A 1 358 ? 1.492 -8.446 6.484 1.00 25.92 358 LEU A N 1
ATOM 2426 C CA . LEU A 1 358 ? 2.063 -7.215 7.048 1.00 26.71 358 LEU A CA 1
ATOM 2427 C C . LEU A 1 358 ? 2.011 -6.027 6.080 1.00 25.85 358 LEU A C 1
ATOM 2428 O O . LEU A 1 358 ? 1.711 -4.901 6.503 1.00 25.68 358 LEU A O 1
ATOM 2433 N N . HIS A 1 359 ? 2.253 -6.262 4.789 1.00 24.58 359 HIS A N 1
ATOM 2434 C CA . HIS A 1 359 ? 2.307 -5.183 3.797 1.00 24.55 359 HIS A CA 1
ATOM 2435 C C . HIS A 1 359 ? 0.985 -4.983 3.081 1.00 25.04 359 HIS A C 1
ATOM 2436 O O . HIS A 1 359 ? 0.878 -4.151 2.163 1.00 24.79 359 HIS A O 1
ATOM 2443 N N . ALA A 1 360 ? -0.003 -5.774 3.441 1.00 23.57 360 ALA A N 1
ATOM 2444 C CA . ALA A 1 360 ? -1.259 -5.830 2.638 1.00 24.10 360 ALA A CA 1
ATOM 2445 C C . ALA A 1 360 ? -2.203 -4.755 3.112 1.00 24.16 360 ALA A C 1
ATOM 2446 O O . ALA A 1 360 ? -2.067 -4.259 4.226 1.00 25.19 360 ALA A O 1
ATOM 2448 N N . PRO A 1 361 ? -3.220 -4.430 2.293 1.00 24.10 361 PRO A N 1
ATOM 2449 C CA . PRO A 1 361 ? -4.277 -3.544 2.800 1.00 25.98 361 PRO A CA 1
ATOM 2450 C C . PRO A 1 361 ? -4.901 -3.939 4.168 1.00 25.75 361 PRO A C 1
ATOM 2451 O O . PRO A 1 361 ? -5.049 -5.122 4.513 1.00 21.12 361 PRO A O 1
ATOM 2455 N N . LEU A 1 362 ? -5.339 -2.958 4.948 1.00 25.65 362 LEU A N 1
ATOM 2456 C CA . LEU A 1 362 ? -6.002 -3.265 6.209 1.00 27.18 362 LEU A CA 1
ATOM 2457 C C . LEU A 1 362 ? -7.137 -4.253 6.127 1.00 28.29 362 LEU A C 1
ATOM 2458 O O . LEU A 1 362 ? -7.273 -5.100 7.002 1.00 29.27 362 LEU A O 1
ATOM 2463 N N . SER A 1 363 ? -7.982 -4.161 5.095 1.00 27.84 363 SER A N 1
ATOM 2464 C CA . SER A 1 363 ? -9.094 -5.106 4.989 1.00 28.51 363 SER A CA 1
ATOM 2465 C C . SER A 1 363 ? -8.630 -6.562 4.946 1.00 29.93 363 SER A C 1
ATOM 2466 O O . SER A 1 363 ? -9.291 -7.429 5.522 1.00 29.68 363 SER A O 1
ATOM 2469 N N . MET A 1 364 ? -7.507 -6.839 4.262 1.00 27.66 364 MET A N 1
ATOM 2470 C CA . MET A 1 364 ? -6.969 -8.197 4.237 1.00 29.28 364 MET A CA 1
ATOM 2471 C C . MET A 1 364 ? -6.455 -8.585 5.614 1.00 26.69 364 MET A C 1
ATOM 2472 O O . MET A 1 364 ? -6.697 -9.710 6.059 1.00 28.49 364 MET A O 1
ATOM 2477 N N . GLN A 1 365 ? -5.773 -7.666 6.301 1.00 23.13 365 GLN A N 1
ATOM 2478 C CA . GLN A 1 365 ? -5.284 -7.992 7.652 1.00 23.66 365 GLN A CA 1
ATOM 2479 C C . GLN A 1 365 ? -6.439 -8.329 8.591 1.00 27.07 365 GLN A C 1
ATOM 2480 O O . GLN A 1 365 ? -6.373 -9.297 9.365 1.00 26.31 365 GLN A O 1
ATOM 2486 N N . VAL A 1 366 ? -7.499 -7.521 8.515 1.00 25.17 366 VAL A N 1
ATOM 2487 C CA . VAL A 1 366 ? -8.665 -7.659 9.408 1.00 28.82 366 VAL A CA 1
ATOM 2488 C C . VAL A 1 366 ? -9.445 -8.936 9.093 1.00 30.51 366 VAL A C 1
ATOM 2489 O O . VAL A 1 366 ? -9.751 -9.747 9.975 1.00 33.82 366 VAL A O 1
ATOM 2493 N N . GLU A 1 367 ? -9.745 -9.127 7.818 1.00 36.60 367 GLU A N 1
ATOM 2494 C CA . GLU A 1 367 ? -10.530 -10.263 7.378 1.00 40.34 367 GLU A CA 1
ATOM 2495 C C . GLU A 1 367 ? -9.817 -11.586 7.678 1.00 41.77 367 GLU A C 1
ATOM 2496 O O . GLU A 1 367 ? -10.448 -12.561 8.087 1.00 39.40 367 GLU A O 1
ATOM 2502 N N . GLN A 1 368 ? -8.501 -11.620 7.499 1.00 38.91 368 GLN A N 1
ATOM 2503 C CA . GLN A 1 368 ? -7.750 -12.828 7.809 1.00 42.61 368 GLN A CA 1
ATOM 2504 C C . GLN A 1 368 ? -7.582 -13.045 9.303 1.00 40.69 368 GLN A C 1
ATOM 2505 O O . GLN A 1 368 ? -7.550 -14.183 9.734 1.00 43.28 368 GLN A O 1
ATOM 2511 N N . LEU A 1 369 ? -7.496 -11.976 10.096 1.00 41.52 369 LEU A N 1
ATOM 2512 C CA . LEU A 1 369 ? -7.361 -12.164 11.558 1.00 44.84 369 LEU A CA 1
ATOM 2513 C C . LEU A 1 369 ? -8.642 -12.680 12.240 1.00 50.19 369 LEU A C 1
ATOM 2514 O O . LEU A 1 369 ? -8.558 -13.421 13.225 1.00 50.20 369 LEU A O 1
ATOM 2519 N N . VAL A 1 370 ? -9.810 -12.314 11.715 1.00 52.55 370 VAL A N 1
ATOM 2520 C CA . VAL A 1 370 ? -11.077 -12.914 12.190 1.00 59.44 370 VAL A CA 1
ATOM 2521 C C . VAL A 1 370 ? -11.213 -14.424 11.869 1.00 63.50 370 VAL A C 1
ATOM 2522 O O . VAL A 1 370 ? -11.778 -15.177 12.675 1.00 68.14 370 VAL A O 1
ATOM 2526 N N . SER A 1 371 ? -10.705 -14.854 10.706 1.00 66.95 371 SER A N 1
ATOM 2527 C CA . SER A 1 371 ? -10.796 -16.258 10.248 1.00 69.10 371 SER A CA 1
ATOM 2528 C C . SER A 1 371 ? -10.447 -17.264 11.356 1.00 69.46 371 SER A C 1
ATOM 2529 O O . SER A 1 371 ? -9.759 -18.261 11.126 1.00 71.44 371 SER A O 1
#

Foldseek 3Di:
DDPVLVVQLVLDDVVLVVFAPDDEWDDAQLQLLALFEEEEEACFLNSNQLSSQLSNPQNYAYEYEEADPVRVVNNVVCQLVSCCVRPNGSVRGRYYYWHDQLLAQCPTPPGGQAFQAGQEYTYEADQLLHPDNLSNLLSVLRNHHALHKYWYKHKAKCDAFDPVLLPDVVCSVVRNSSHYNQVVVQVSNVVSPQLDKFWADKDWDDDDPVVSCVRVVPMTMMITTIMTGRHPPDDNAFWFQFKWKAFQDDSDQWHDPGPFDIHGHGDIAGGTVNVLRSCCTHSNVVGMDMDDGHPTDGHDDRTPPSVLVGDGPSSVRVVRND

InterPro domains:
  IPR025714 Methyltransferase domain [PF13847] (83-242)
  IPR026669 Arsenite methyltransferase-like [PTHR43675] (21-343)
  IPR029063 S-adenosyl-L-methionine-dependent methyltransferase superfamily [G3DSA:3.40.50.150] (50-285)
  IPR029063 S-adenosyl-L-methionine-dependent methyltransferase superfamily [SSF53335] (21-256)

CATH classification: 3.40.50.150 (+1 more: 3.40.5.100)

Organism: NCBI:txid610260

Solvent-accessible surface area: 14496 Å² total; per-residue (Å²): 100,77,108,48,13,128,137,20,17,85,57,7,4,100,34,0,66,138,95,33,159,55,100,24,12,60,23,3,49,44,26,1,0,140,34,5,11,0,0,0,1,32,0,1,0,0,38,1,0,1,5,0,3,86,28,1,17,129,159,2,80,0,14,0,0,10,76,78,98,91,19,2,96,3,0,101,122,41,38,109,78,2,4,83,88,20,41,59,18,58,98,144,42,15,16,103,8,2,86,13,137,8,29,70,0,52,98,4,105,100,81,26,3,85,94,55,23,0,25,0,0,0,2,38,41,23,5,7,68,21,118,75,34,40,34,0,2,103,20,2,41,61,0,0,90,71,4,3,0,0,19,2,6,2,12,7,0,28,102,160,15,55,139,58,0,92,144,25,100,99,0,113,52,109,12,9,2,21,5,41,50,0,35,23,1,71,144,40,0,43,110,8,17,1,96,7,6,4,1,41,54,25,26,98,41,115,13,101,72,103,122,24,58,149,56,1,86,105,11,93,3,9,44,0,12,0,7,0,1,34,4,84,74,8,64,89,64,17,25,8,37,22,2,27,0,27,0,87,9,72,25,40,141,77,5,130,1,7,63,19,2,49,0,38,108,99,124,97,32,71,0,0,53,4,0,0,9,0,1,117,68,3,39,0,105,119,30,15,61,32,52,78,82,116,156,92,114,26,81,0,121,47,25,148,32,91,73,21,3,58,10,66,0,28,81,5,0,89,85,67,59,123

Nearest PDB structures (foldseek):
  5eg5-assembly1_A  TM=1.002E+00  e=1.723E-71  Cyanidioschyzon sp. 5508
  5jx7-assembly1_A  TM=1.002E+00  e=4.043E-71  Cyanidioschyzon sp. 5508
  5evj-assembly2_B  TM=9.368E-01  e=1.815E-36  Chlamydomonas reinhardtii
  6uvq-assembly1_A  TM=5.919E-01  e=2.115E-13  Actinomadura melliaura
  3bus-assembly1_A  TM=6.267E-01  e=3.278E-12  Lentzea aerocolonigenes

B-factor: mean 34.9, std 10.55, range [18.44, 77.58]

Radius of gyration: 19.95 Å; Cα contacts (8 Å, |Δi|>4): 706; chains: 1; bounding box: 57×41×50 Å